Protein AF-0000000076876223 (afdb_homodimer)

Sequence (378 aa):
ANVRDEYGFEMVSEAAPYKQANPFDYGGGHVDPNRAAHPGLVYDMRPSDYVRFLCSMGYNNSAIASMVQQHTPCQHSPKSQLNLNVPSITIPELRGKLSVSRTVTNVGPVTSKYRARVEAPPGVNVTVNPSLLTFNSTVNRLTFKVAFQAKLKVQGRYTFGSLTWEDGTHTVRIPLVVRTMINRFYVNAANVRDEYGFEMVSEAAPYKQANPFDYGGGHVDPNRAAHPGLVYDMRPSDYVRFLCSMGYNNSAIASMVQQHTPCQHSPKSQLNLNVPSITIPELRGKLSVSRTVTNVGPVTSKYRARVEAPPGVNVTVNPSLLTFNSTVNRLTFKVAFQAKLKVQGRYTFGSLTWEDGTHTVRIPLVVRTMINRFYVNA

pLDDT: mean 72.69, std 23.53, range [23.41, 98.75]

Structure (mmCIF, N/CA/C/O backbone):
data_AF-0000000076876223-model_v1
#
loop_
_entity.id
_entity.type
_entity.pdbx_description
1 polymer 'Subtilisin-like protease fibronectin type-III domain-containing protein'
#
loop_
_atom_site.group_PDB
_atom_site.id
_atom_site.type_symbol
_atom_site.label_atom_id
_atom_site.label_alt_id
_atom_site.label_comp_id
_atom_site.label_asym_id
_atom_site.label_entity_id
_atom_site.label_seq_id
_atom_site.pdbx_PDB_ins_code
_atom_site.Cartn_x
_atom_site.Cartn_y
_atom_site.Cartn_z
_atom_site.occupancy
_atom_site.B_iso_or_equiv
_atom_site.auth_seq_id
_atom_site.auth_comp_id
_atom_site.auth_asym_id
_atom_site.auth_atom_id
_atom_site.pdbx_PDB_model_num
ATOM 1 N N . ALA A 1 1 ? 24.219 21.422 37.312 1 25.02 1 ALA A N 1
ATOM 2 C CA . ALA A 1 1 ? 25.203 21.469 36.219 1 25.02 1 ALA A CA 1
ATOM 3 C C . ALA A 1 1 ? 24.656 20.812 34.938 1 25.02 1 ALA A C 1
ATOM 5 O O . ALA A 1 1 ? 24.188 19.672 35 1 25.02 1 ALA A O 1
ATOM 6 N N . ASN A 1 2 ? 24.016 21.547 33.969 1 23.58 2 ASN A N 1
ATOM 7 C CA . ASN A 1 2 ? 23.141 21.281 32.844 1 23.58 2 ASN A CA 1
ATOM 8 C C . ASN A 1 2 ? 23.859 20.484 31.75 1 23.58 2 ASN A C 1
ATOM 10 O O . ASN A 1 2 ? 24.891 20.922 31.219 1 23.58 2 ASN A O 1
ATOM 14 N N . VAL A 1 3 ? 24 19.312 31.922 1 23.83 3 VAL A N 1
ATOM 15 C CA . VAL A 1 3 ? 24.922 18.469 31.172 1 23.83 3 VAL A CA 1
ATOM 16 C C . VAL A 1 3 ? 24.562 18.516 29.688 1 23.83 3 VAL A C 1
ATOM 18 O O . VAL A 1 3 ? 23.391 18.328 29.312 1 23.83 3 VAL A O 1
ATOM 21 N N . ARG A 1 4 ? 25.047 19.391 28.953 1 26.3 4 ARG A N 1
ATOM 22 C CA . ARG A 1 4 ? 25.047 19.688 27.516 1 26.3 4 ARG A CA 1
ATOM 23 C C . ARG A 1 4 ? 25.5 18.469 26.719 1 26.3 4 ARG A C 1
ATOM 25 O O . ARG A 1 4 ? 26.484 17.812 27.062 1 26.3 4 ARG A O 1
ATOM 32 N N . ASP A 1 5 ? 24.672 17.625 26.359 1 29.88 5 ASP A N 1
ATOM 33 C CA . ASP A 1 5 ? 25.328 16.578 25.578 1 29.88 5 ASP A CA 1
ATOM 34 C C . ASP A 1 5 ? 26.078 17.188 24.391 1 29.88 5 ASP A C 1
ATOM 36 O O . ASP A 1 5 ? 25.969 18.391 24.125 1 29.88 5 ASP A O 1
ATOM 40 N N . GLU A 1 6 ? 27.156 16.656 23.875 1 30.22 6 GLU A N 1
ATOM 41 C CA . GLU A 1 6 ? 28.172 17.219 22.984 1 30.22 6 GLU A CA 1
ATOM 42 C C . GLU A 1 6 ? 27.531 18.016 21.859 1 30.22 6 GLU A C 1
ATOM 44 O O . GLU A 1 6 ? 28.078 19.031 21.406 1 30.22 6 GLU A O 1
ATOM 49 N N . TYR A 1 7 ? 26.719 17.422 21.016 1 30.2 7 TYR A N 1
ATOM 50 C CA . TYR A 1 7 ? 26.406 18.141 19.781 1 30.2 7 TYR A CA 1
ATOM 51 C C . TYR A 1 7 ? 25.328 19.203 20.016 1 30.2 7 TYR A C 1
ATOM 53 O O . TYR A 1 7 ? 24.781 19.75 19.062 1 30.2 7 TYR A O 1
ATOM 61 N N . GLY A 1 8 ? 25.156 19.875 21.172 1 27.98 8 GLY A N 1
ATOM 62 C CA . GLY A 1 8 ? 24.422 21.062 21.609 1 27.98 8 GLY A CA 1
ATOM 63 C C . GLY A 1 8 ? 22.922 20.859 21.594 1 27.98 8 GLY A C 1
ATOM 64 O O . GLY A 1 8 ? 22.156 21.828 21.672 1 27.98 8 GLY A O 1
ATOM 65 N N . PHE A 1 9 ? 22.453 19.797 20.969 1 27.34 9 PHE A N 1
ATOM 66 C CA . PHE A 1 9 ? 21 19.75 20.859 1 27.34 9 PHE A CA 1
ATOM 67 C C . PHE A 1 9 ? 20.344 19.609 22.234 1 27.34 9 PHE A C 1
ATOM 69 O O . PHE A 1 9 ? 20.766 18.781 23.031 1 27.34 9 PHE A O 1
ATOM 76 N N . GLU A 1 10 ? 20.016 20.734 22.703 1 28.03 10 GLU A N 1
ATOM 77 C CA . GLU A 1 10 ? 19.234 20.719 23.938 1 28.03 10 GLU A CA 1
ATOM 78 C C . GLU A 1 10 ? 17.891 20.016 23.75 1 28.03 10 GLU A C 1
ATOM 80 O O . GLU A 1 10 ? 17.172 20.297 22.781 1 28.03 10 GLU A O 1
ATOM 85 N N . MET A 1 11 ? 17.75 18.797 24.047 1 27.53 11 MET A N 1
ATOM 86 C CA . MET A 1 11 ? 16.453 18.125 24.141 1 27.53 11 MET A CA 1
ATOM 87 C C . MET A 1 11 ? 15.562 18.812 25.188 1 27.53 11 MET A C 1
ATOM 89 O O . MET A 1 11 ? 15.922 18.875 26.359 1 27.53 11 MET A O 1
ATOM 93 N N . VAL A 1 12 ? 15.086 19.969 24.953 1 28.19 12 VAL A N 1
ATOM 94 C CA . VAL A 1 12 ? 14.156 20.578 25.906 1 28.19 12 VAL A CA 1
ATOM 95 C C . VAL A 1 12 ? 13.086 19.547 26.297 1 28.19 12 VAL A C 1
ATOM 97 O O . VAL A 1 12 ? 12.445 18.953 25.438 1 28.19 12 VAL A O 1
ATOM 100 N N . SER A 1 13 ? 13.203 18.922 27.469 1 26.41 13 SER A N 1
ATOM 101 C CA . SER A 1 13 ? 12.453 17.938 28.234 1 26.41 13 SER A CA 1
ATOM 102 C C . SER A 1 13 ? 11 18.359 28.406 1 26.41 13 SER A C 1
ATOM 104 O O . SER A 1 13 ? 10.086 17.578 28.156 1 26.41 13 SER A O 1
ATOM 106 N N . GLU A 1 14 ? 10.656 19.344 29.375 1 27.25 14 GLU A N 1
ATOM 107 C CA . GLU A 1 14 ? 9.75 19.125 30.5 1 27.25 14 GLU A CA 1
ATOM 108 C C . GLU A 1 14 ? 8.305 19.422 30.109 1 27.25 14 GLU A C 1
ATOM 110 O O . GLU A 1 14 ? 7.441 19.578 30.984 1 27.25 14 GLU A O 1
ATOM 115 N N . ALA A 1 15 ? 7.957 20.047 28.984 1 29.44 15 ALA A N 1
ATOM 116 C CA . ALA A 1 15 ? 6.586 20.531 29.141 1 29.44 15 ALA A CA 1
ATOM 117 C C . ALA A 1 15 ? 5.652 19.391 29.531 1 29.44 15 ALA A C 1
ATOM 119 O O . ALA A 1 15 ? 5.949 18.219 29.281 1 29.44 15 ALA A O 1
ATOM 120 N N . ALA A 1 16 ? 4.43 19.594 30.109 1 30.7 16 ALA A N 1
ATOM 121 C CA . ALA A 1 16 ? 3.371 18.781 30.719 1 30.7 16 ALA A CA 1
ATOM 122 C C . ALA A 1 16 ? 3.008 17.594 29.828 1 30.7 16 ALA A C 1
ATOM 124 O O . ALA A 1 16 ? 3.076 17.688 28.609 1 30.7 16 ALA A O 1
ATOM 125 N N . PRO A 1 17 ? 2.994 16.266 30.406 1 31.41 17 PRO A N 1
ATOM 126 C CA . PRO A 1 17 ? 2.811 14.945 29.781 1 31.41 17 PRO A CA 1
ATOM 127 C C . PRO A 1 17 ? 1.568 14.883 28.906 1 31.41 17 PRO A C 1
ATOM 129 O O . PRO A 1 17 ? 0.465 14.633 29.391 1 31.41 17 PRO A O 1
ATOM 132 N N . TYR A 1 18 ? 1.12 15.945 28.266 1 29.2 18 TYR A N 1
ATOM 133 C CA . TYR A 1 18 ? 0.029 15.523 27.406 1 29.2 18 TYR A CA 1
ATOM 134 C C . TYR A 1 18 ? 0.322 14.164 26.781 1 29.2 18 TYR A C 1
ATOM 136 O O . TYR A 1 18 ? 1.44 13.906 26.328 1 29.2 18 TYR A O 1
ATOM 144 N N . LYS A 1 19 ? -0.179 13.141 27.344 1 32.44 19 LYS A N 1
ATOM 145 C CA . LYS A 1 19 ? -0.104 11.812 26.75 1 32.44 19 LYS A CA 1
ATOM 146 C C . LYS A 1 19 ? 0.008 11.891 25.234 1 32.44 19 LYS A C 1
ATOM 148 O O . LYS A 1 19 ? -0.937 12.305 24.562 1 32.44 19 LYS A O 1
ATOM 153 N N . GLN A 1 20 ? 1.039 12.461 24.781 1 33.81 20 GLN A N 1
ATOM 154 C CA . GLN A 1 20 ? 1.328 12.484 23.344 1 33.81 20 GLN A CA 1
ATOM 155 C C . GLN A 1 20 ? 0.864 11.203 22.672 1 33.81 20 GLN A C 1
ATOM 157 O O . GLN A 1 20 ? 1.37 10.117 22.969 1 33.81 20 GLN A O 1
ATOM 162 N N . ALA A 1 21 ? -0.428 11.188 22.562 1 37.38 21 ALA A N 1
ATOM 163 C CA . ALA A 1 21 ? -0.951 10.055 21.781 1 37.38 21 ALA A CA 1
ATOM 164 C C . ALA A 1 21 ? 0.048 9.609 20.734 1 37.38 21 ALA A C 1
ATOM 166 O O . ALA A 1 21 ? 0.64 10.43 20.031 1 37.38 21 ALA A O 1
ATOM 167 N N . ASN A 1 22 ? 0.744 8.555 21.016 1 42.34 22 ASN A N 1
ATOM 168 C CA . ASN A 1 22 ? 1.625 7.91 20.047 1 42.34 22 ASN A CA 1
ATOM 169 C C . ASN A 1 22 ? 1.062 7.996 18.625 1 42.34 22 ASN A C 1
ATOM 171 O O . ASN A 1 22 ? -0.1 7.656 18.406 1 42.34 22 ASN A O 1
ATOM 175 N N . PRO A 1 23 ? 1.513 9.094 18.031 1 42.38 23 PRO A N 1
ATOM 176 C CA . PRO A 1 23 ? 1.011 9.234 16.656 1 42.38 23 PRO A CA 1
ATOM 177 C C . PRO A 1 23 ? 0.667 7.887 16.016 1 42.38 23 PRO A C 1
ATOM 179 O O . PRO A 1 23 ? -0.072 7.836 15.031 1 42.38 23 PRO A O 1
ATOM 182 N N . PHE A 1 24 ? 1.489 7.008 16.547 1 44.31 24 PHE A N 1
ATOM 183 C CA . PHE A 1 24 ? 1.249 5.699 15.945 1 44.31 24 PHE A CA 1
ATOM 184 C C . PHE A 1 24 ? 0.192 4.934 16.734 1 44.31 24 PHE A C 1
ATOM 186 O O . PHE A 1 24 ? 0.014 3.73 16.547 1 44.31 24 PHE A O 1
ATOM 193 N N . ASP A 1 25 ? -0.133 5.602 17.938 1 41.03 25 ASP A N 1
ATOM 194 C CA . ASP A 1 25 ? -1.34 4.965 18.469 1 41.03 25 ASP A CA 1
ATOM 195 C C . ASP A 1 25 ? -2.408 4.844 17.375 1 41.03 25 ASP A C 1
ATOM 197 O O . ASP A 1 25 ? -3.176 5.785 17.156 1 41.03 25 ASP A O 1
ATOM 201 N N . TYR A 1 26 ? -1.959 4.406 16.328 1 38.16 26 TYR A N 1
ATOM 202 C CA . TYR A 1 26 ? -2.965 4.148 15.312 1 38.16 26 TYR A CA 1
ATOM 203 C C . TYR A 1 26 ? -4.281 3.701 15.938 1 38.16 26 TYR A C 1
ATOM 205 O O . TYR A 1 26 ? -4.297 2.807 16.781 1 38.16 26 TYR A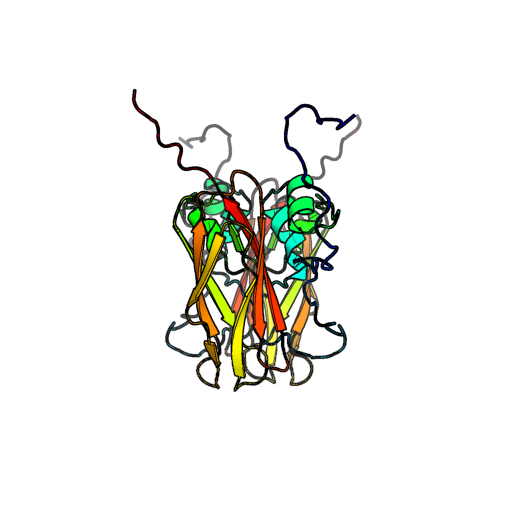 O 1
ATOM 213 N N . GLY A 1 27 ? -4.992 4.629 16.484 1 32.62 27 GLY A N 1
ATOM 214 C CA . GLY A 1 27 ? -6.309 4.098 16.781 1 32.62 27 GLY A CA 1
ATOM 215 C C . GLY A 1 27 ? -6.641 2.838 16 1 32.62 27 GLY A C 1
ATOM 216 O O . GLY A 1 27 ? -7.141 2.91 14.883 1 32.62 27 GLY A O 1
ATOM 217 N N . GLY A 1 28 ? -5.727 1.919 16.047 1 32.72 28 GLY A N 1
ATOM 218 C CA . GLY A 1 28 ? -6.324 0.639 15.711 1 32.72 28 GLY A CA 1
ATOM 219 C C . GLY A 1 28 ? -7.766 0.514 16.172 1 32.72 28 GLY A C 1
ATOM 220 O O . GLY A 1 28 ? -8.023 0.34 17.359 1 32.72 28 GLY A O 1
ATOM 221 N N . GLY A 1 29 ? -8.594 1.359 15.953 1 31.91 29 GLY A N 1
ATOM 222 C CA . GLY A 1 29 ? -9.836 0.7 16.328 1 31.91 29 GLY A CA 1
ATOM 223 C C . GLY A 1 29 ? -9.695 -0.804 16.469 1 31.91 29 GLY A C 1
ATOM 224 O O . GLY A 1 29 ? -9 -1.442 15.672 1 31.91 29 GLY A O 1
ATOM 225 N N . HIS A 1 30 ? -9.484 -1.243 17.641 1 32.25 30 HIS A N 1
ATOM 226 C CA . HIS A 1 30 ? -9.641 -2.67 17.891 1 32.25 30 HIS A CA 1
ATOM 227 C C . HIS A 1 30 ? -10.328 -3.373 16.734 1 32.25 30 HIS A C 1
ATOM 229 O O . HIS A 1 30 ? -11.539 -3.248 16.547 1 32.25 30 HIS A O 1
ATOM 235 N N . VAL A 1 31 ? -9.664 -3.318 15.672 1 33.97 31 VAL A N 1
ATOM 236 C CA . VAL A 1 31 ? -10.234 -4.309 14.758 1 33.97 31 VAL A CA 1
ATOM 237 C C . VAL A 1 31 ? -10.414 -5.637 15.492 1 33.97 31 VAL A C 1
ATOM 239 O O . VAL A 1 31 ? -9.461 -6.188 16.031 1 33.97 31 VAL A O 1
ATOM 242 N N . ASP A 1 32 ? -11.297 -5.832 16.188 1 33.41 32 ASP A N 1
ATOM 243 C CA . ASP A 1 32 ? -11.633 -7.215 16.516 1 33.41 32 ASP A CA 1
ATOM 244 C C . ASP A 1 32 ? -11.391 -8.141 15.336 1 33.41 32 ASP A C 1
ATOM 246 O O . ASP A 1 32 ? -12.07 -8.047 14.312 1 33.41 32 ASP A O 1
ATOM 250 N N . PRO A 1 33 ? -10.172 -8.688 15.266 1 37.5 33 PRO A N 1
ATOM 251 C CA . PRO A 1 33 ? -9.906 -9.578 14.141 1 37.5 33 PRO A CA 1
ATOM 252 C C . PRO A 1 33 ? -11.156 -10.32 13.664 1 37.5 33 PRO A C 1
ATOM 254 O O . PRO A 1 33 ? -11.266 -10.648 12.484 1 37.5 33 PRO A O 1
ATOM 257 N N . ASN A 1 34 ? -11.789 -10.875 14.594 1 36.03 34 ASN A N 1
ATOM 258 C CA . ASN A 1 34 ? -12.961 -11.695 14.305 1 36.03 34 ASN A CA 1
ATOM 259 C C . ASN A 1 34 ? -14.141 -10.836 13.844 1 36.03 34 ASN A C 1
ATOM 261 O O . ASN A 1 34 ? -15.172 -11.367 13.438 1 36.03 34 ASN A O 1
ATOM 265 N N . ARG A 1 35 ? -14.156 -9.578 14.328 1 39.53 35 ARG A N 1
ATOM 266 C CA . ARG A 1 35 ? -15.367 -8.883 13.93 1 39.53 35 ARG A CA 1
ATOM 267 C C . ARG A 1 35 ? -15.211 -8.242 12.555 1 39.53 35 ARG A C 1
ATOM 269 O O . ARG A 1 35 ? -14.156 -7.676 12.25 1 39.53 35 ARG A O 1
ATOM 276 N N . ALA A 1 36 ? -15.914 -8.555 11.438 1 47.53 36 ALA A N 1
ATOM 277 C CA . ALA A 1 36 ? -16.328 -8.023 10.141 1 47.53 36 ALA A CA 1
ATOM 278 C C . ALA A 1 36 ? -16.25 -6.504 10.125 1 47.53 36 ALA A C 1
ATOM 280 O O . ALA A 1 36 ? -16.781 -5.859 9.211 1 47.53 36 ALA A O 1
ATOM 281 N N . ALA A 1 37 ? -15.828 -5.863 11.195 1 56.28 37 ALA A N 1
ATOM 282 C CA . ALA A 1 37 ? -16.031 -4.418 11.203 1 56.28 37 ALA A CA 1
ATOM 283 C C . ALA A 1 37 ? -15.07 -3.725 10.242 1 56.28 37 ALA A C 1
ATOM 285 O O . ALA A 1 37 ? -13.859 -3.963 10.281 1 56.28 37 ALA A O 1
ATOM 286 N N . HIS A 1 38 ? -15.656 -3.271 9.125 1 71.56 38 HIS A N 1
ATOM 287 C CA . HIS A 1 38 ? -14.891 -2.561 8.109 1 71.56 38 HIS A CA 1
ATOM 288 C C . HIS A 1 38 ? -14.164 -1.357 8.703 1 71.56 38 HIS A C 1
ATOM 290 O O . HIS A 1 38 ? -14.672 -0.726 9.641 1 71.56 38 HIS A O 1
ATOM 296 N N . PRO A 1 39 ? -13 -1.12 8.289 1 78.38 39 PRO A N 1
ATOM 297 C CA . PRO A 1 39 ? -12.234 0.043 8.742 1 78.38 39 PRO A CA 1
ATOM 298 C C . PRO A 1 39 ? -12.844 1.366 8.281 1 78.38 39 PRO A C 1
ATOM 300 O O . PRO A 1 39 ? -12.43 2.434 8.742 1 78.38 39 PRO A O 1
ATOM 303 N N . GLY A 1 40 ? -13.906 1.337 7.496 1 88.62 40 GLY A N 1
ATOM 304 C CA . GLY A 1 40 ? -14.492 2.543 6.93 1 88.62 40 GLY A CA 1
ATOM 305 C C . GLY A 1 40 ? -13.844 2.959 5.621 1 88.62 40 GLY A C 1
ATOM 306 O O . GLY A 1 40 ? -14.445 2.816 4.555 1 88.62 40 GLY A O 1
ATOM 307 N N . LEU A 1 41 ? -12.547 3.344 5.758 1 91.62 41 LEU A N 1
ATOM 308 C CA . LEU A 1 41 ? -11.773 3.721 4.578 1 91.62 41 LEU A CA 1
ATOM 309 C C . LEU A 1 41 ? -10.492 2.895 4.477 1 91.62 41 LEU A C 1
ATOM 311 O O . LEU A 1 41 ? -9.859 2.592 5.492 1 91.62 41 LEU A O 1
ATOM 315 N N . VAL A 1 42 ? -10.141 2.623 3.24 1 90.25 42 VAL A N 1
ATOM 316 C CA . VAL A 1 42 ? -8.867 1.942 3.016 1 90.25 42 VAL A CA 1
ATOM 317 C C . VAL A 1 42 ? -8.07 2.684 1.949 1 90.25 42 VAL A C 1
ATOM 319 O O . VAL A 1 42 ? -8.641 3.248 1.014 1 90.25 42 VAL A O 1
ATOM 322 N N . TYR A 1 43 ? -6.746 2.744 2.229 1 90.25 43 TYR A N 1
ATOM 323 C CA . TYR A 1 43 ? -5.801 3.189 1.209 1 90.25 43 TYR A CA 1
ATOM 324 C C . TYR A 1 43 ? -5.348 2.021 0.339 1 90.25 43 TYR A C 1
ATOM 326 O O . TYR A 1 43 ? -4.684 1.102 0.821 1 90.25 43 TYR A O 1
ATOM 334 N N . ASP A 1 44 ? -5.734 2.041 -0.891 1 85.44 44 ASP A N 1
ATOM 335 C CA . ASP A 1 44 ? -5.426 0.874 -1.711 1 85.44 44 ASP A CA 1
ATOM 336 C C . ASP A 1 44 ? -4.422 1.222 -2.809 1 85.44 44 ASP A C 1
ATOM 338 O O . ASP A 1 44 ? -4.465 2.318 -3.369 1 85.44 44 ASP A O 1
ATOM 342 N N . MET A 1 45 ? -3.531 0.374 -2.877 1 82.56 45 MET A N 1
ATOM 343 C CA . MET A 1 45 ? -2.607 0.461 -4.004 1 82.56 45 MET A CA 1
ATOM 344 C C . MET A 1 45 ? -3.127 -0.334 -5.195 1 82.56 45 MET A C 1
ATOM 346 O O . MET A 1 45 ? -3.727 -1.396 -5.027 1 82.56 45 MET A O 1
ATOM 350 N N . ARG A 1 46 ? -2.904 0.208 -6.344 1 75.69 46 ARG A N 1
ATOM 351 C CA . ARG A 1 46 ? -3.289 -0.49 -7.57 1 75.69 46 ARG A CA 1
ATOM 352 C C . ARG A 1 46 ? -2.076 -1.136 -8.234 1 75.69 46 ARG A C 1
ATOM 354 O O . ARG A 1 46 ? -0.939 -0.724 -7.996 1 75.69 46 ARG A O 1
ATOM 361 N N . PRO A 1 47 ? -2.398 -2.154 -8.961 1 70.75 47 PRO A N 1
ATOM 362 C CA . PRO A 1 47 ? -1.283 -2.773 -9.68 1 70.75 47 PRO A CA 1
ATOM 363 C C . PRO A 1 47 ? -0.505 -1.775 -10.531 1 70.75 47 PRO A C 1
ATOM 365 O O . PRO A 1 47 ? 0.697 -1.947 -10.75 1 70.75 47 PRO A O 1
ATOM 368 N N . SER A 1 48 ? -1.2 -0.686 -10.906 1 71.5 48 SER A N 1
ATOM 369 C CA . SER A 1 48 ? -0.548 0.339 -11.711 1 71.5 48 SER A CA 1
ATOM 370 C C . SER A 1 48 ? 0.526 1.071 -10.914 1 71.5 48 SER A C 1
ATOM 372 O O . SER A 1 48 ? 1.396 1.729 -11.492 1 71.5 48 SER A O 1
ATOM 374 N N . ASP A 1 49 ? 0.46 0.891 -9.625 1 75.31 49 ASP A N 1
ATOM 375 C CA . ASP A 1 49 ? 1.426 1.568 -8.766 1 75.31 49 ASP A CA 1
ATOM 376 C C . ASP A 1 49 ? 2.674 0.712 -8.555 1 75.31 49 ASP A C 1
ATOM 378 O O . ASP A 1 49 ? 3.617 1.132 -7.883 1 75.31 49 ASP A O 1
ATOM 382 N N . TYR A 1 50 ? 2.697 -0.317 -9.289 1 75.75 50 TYR A N 1
ATOM 383 C CA . TYR A 1 50 ? 3.725 -1.312 -9.008 1 75.75 50 TYR A CA 1
ATOM 384 C C . TYR A 1 50 ? 5.117 -0.749 -9.266 1 75.75 50 TYR A C 1
ATOM 386 O O . TYR A 1 50 ? 6.016 -0.891 -8.43 1 75.75 50 TYR A O 1
ATOM 394 N N . VAL A 1 51 ? 5.215 -0.123 -10.359 1 76.06 51 VAL A N 1
ATOM 395 C CA . VAL A 1 51 ? 6.531 0.395 -10.719 1 76.06 51 VAL A CA 1
ATOM 396 C C . VAL A 1 51 ? 6.992 1.405 -9.672 1 76.06 51 VAL A C 1
ATOM 398 O O . VAL A 1 51 ? 8.141 1.365 -9.227 1 76.06 51 VAL A O 1
ATOM 401 N N . ARG A 1 52 ? 6.074 2.227 -9.266 1 76.81 52 ARG A N 1
ATOM 402 C CA . ARG A 1 52 ? 6.41 3.217 -8.25 1 76.81 52 ARG A CA 1
ATOM 403 C C . ARG A 1 52 ? 6.762 2.545 -6.926 1 76.81 52 ARG A C 1
ATOM 405 O O . ARG A 1 52 ? 7.648 3.008 -6.203 1 76.81 52 ARG A O 1
ATOM 412 N N . PHE A 1 53 ? 6.152 1.539 -6.742 1 76.12 53 PHE A N 1
ATOM 413 C CA . PHE A 1 53 ? 6.422 0.792 -5.52 1 76.12 53 PHE A CA 1
ATOM 414 C C . PHE A 1 53 ? 7.816 0.174 -5.562 1 76.12 53 PHE A C 1
ATOM 416 O O . PHE A 1 53 ? 8.578 0.295 -4.605 1 76.12 53 PHE A O 1
ATOM 423 N N . LEU A 1 54 ? 8.094 -0.386 -6.699 1 77.44 54 LEU A N 1
ATOM 424 C CA . LEU A 1 54 ? 9.414 -0.983 -6.84 1 77.44 54 LEU A CA 1
ATOM 425 C C . LEU A 1 54 ? 10.508 0.075 -6.711 1 77.44 54 LEU A C 1
ATOM 427 O O . LEU A 1 54 ? 11.539 -0.164 -6.078 1 77.44 54 LEU A O 1
ATOM 431 N N . CYS A 1 55 ? 10.188 1.121 -7.281 1 76.75 55 CYS A N 1
ATOM 432 C CA . CYS A 1 55 ? 11.125 2.234 -7.184 1 76.75 55 CYS A CA 1
ATOM 433 C C . CYS A 1 55 ? 11.336 2.646 -5.73 1 76.75 55 CYS A C 1
ATOM 435 O O . CYS A 1 55 ? 12.461 2.889 -5.305 1 76.75 55 CYS A O 1
ATOM 437 N N . SER A 1 56 ? 10.336 2.695 -5.039 1 73.25 56 SER A N 1
ATOM 438 C CA . SER A 1 56 ? 10.406 3.104 -3.641 1 73.25 56 SER A CA 1
ATOM 439 C C . SER A 1 56 ? 11.188 2.088 -2.809 1 73.25 56 SER A C 1
ATOM 441 O O . SER A 1 56 ? 11.766 2.438 -1.778 1 73.25 56 SER A O 1
ATOM 443 N N . MET A 1 57 ? 11.18 0.841 -3.311 1 70.81 57 MET A N 1
ATOM 444 C CA . MET A 1 57 ? 11.891 -0.219 -2.605 1 70.81 57 MET A CA 1
ATOM 445 C C . MET A 1 57 ? 13.383 -0.182 -2.934 1 70.81 57 MET A C 1
ATOM 447 O O . MET A 1 57 ? 14.172 -0.912 -2.334 1 70.81 57 MET A O 1
ATOM 451 N N . GLY A 1 58 ? 13.695 0.625 -3.959 1 69.19 58 GLY A N 1
ATOM 452 C CA . GLY A 1 58 ? 15.109 0.803 -4.262 1 69.19 58 GLY A CA 1
ATOM 453 C C . GLY A 1 58 ? 15.578 -0.038 -5.43 1 69.19 58 GLY A C 1
ATOM 454 O O . GLY A 1 58 ? 16.781 -0.16 -5.668 1 69.19 58 GLY A O 1
ATOM 455 N N . TYR A 1 59 ? 14.664 -0.599 -6.066 1 70.81 59 TYR A N 1
ATOM 456 C CA . TYR A 1 59 ? 15.078 -1.333 -7.254 1 70.81 59 TYR A CA 1
ATOM 457 C C . TYR A 1 59 ? 15.578 -0.381 -8.336 1 70.81 59 TYR A C 1
ATOM 459 O O . TYR A 1 59 ? 15.023 0.708 -8.516 1 70.81 59 TYR A O 1
ATOM 467 N N . ASN A 1 60 ? 16.562 -0.842 -8.938 1 72.88 60 ASN A N 1
ATOM 468 C CA . ASN A 1 60 ? 17.094 0.025 -9.984 1 72.88 60 ASN A CA 1
ATOM 469 C C . ASN A 1 60 ? 16.297 -0.101 -11.281 1 72.88 60 ASN A C 1
ATOM 471 O O . ASN A 1 60 ? 15.484 -1.014 -11.422 1 72.88 60 ASN A O 1
ATOM 475 N N . ASN A 1 61 ? 16.609 0.826 -12.164 1 74.25 61 ASN A N 1
ATOM 476 C CA . ASN A 1 61 ? 15.852 0.926 -13.406 1 74.25 61 ASN A CA 1
ATOM 477 C C . ASN A 1 61 ? 15.961 -0.353 -14.234 1 74.25 61 ASN A C 1
ATOM 479 O O . ASN A 1 61 ? 14.992 -0.777 -14.859 1 74.25 61 ASN A O 1
ATOM 483 N N . SER A 1 62 ? 17.141 -0.899 -14.164 1 73.69 62 SER A N 1
ATOM 484 C CA . SER A 1 62 ? 17.359 -2.109 -14.953 1 73.69 62 SER A CA 1
ATOM 485 C C . SER A 1 62 ? 16.5 -3.266 -14.43 1 73.69 62 SER A C 1
ATOM 487 O O . SER A 1 62 ? 15.898 -3.998 -15.211 1 73.69 62 SER A O 1
ATOM 489 N N . ALA A 1 63 ? 16.5 -3.4 -13.172 1 70.12 63 ALA A N 1
ATOM 490 C CA . ALA A 1 63 ? 15.688 -4.453 -12.562 1 70.12 63 ALA A CA 1
ATOM 491 C C . ALA A 1 63 ? 14.195 -4.227 -12.82 1 70.12 63 ALA A C 1
ATOM 493 O O . ALA A 1 63 ? 13.477 -5.156 -13.188 1 70.12 63 ALA A O 1
ATOM 494 N N . ILE A 1 64 ? 13.82 -2.98 -12.672 1 73.94 64 ILE A N 1
ATOM 495 C CA . ILE A 1 64 ? 12.414 -2.631 -12.867 1 73.94 64 ILE A CA 1
ATOM 496 C C . ILE A 1 64 ? 12.023 -2.869 -14.32 1 73.94 64 ILE A C 1
ATOM 498 O O . ILE A 1 64 ? 10.969 -3.453 -14.594 1 73.94 64 ILE A O 1
ATOM 502 N N . ALA A 1 65 ? 12.875 -2.439 -15.156 1 71.62 65 ALA A N 1
ATOM 503 C CA .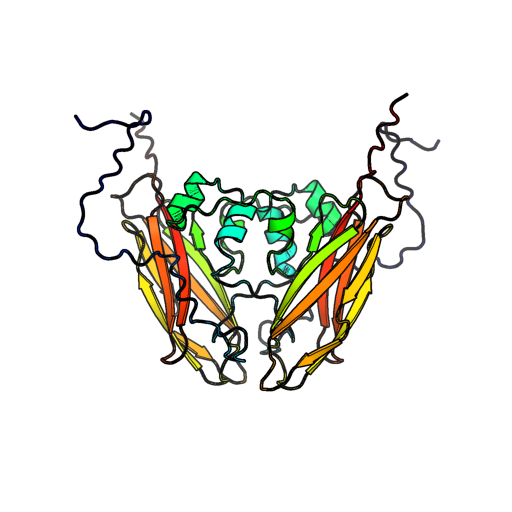 ALA A 1 65 ? 12.617 -2.65 -16.578 1 71.62 65 ALA A CA 1
ATOM 504 C C . ALA A 1 65 ? 12.445 -4.133 -16.891 1 71.62 65 ALA A C 1
ATOM 506 O O . ALA A 1 65 ? 11.586 -4.512 -17.688 1 71.62 65 ALA A O 1
ATOM 507 N N . SER A 1 66 ? 13.297 -4.852 -16.25 1 66.19 66 SER A N 1
ATOM 508 C CA . SER A 1 66 ? 13.227 -6.293 -16.469 1 66.19 66 SER A CA 1
ATOM 509 C C . SER A 1 66 ? 11.922 -6.871 -15.93 1 66.19 66 SER A C 1
ATOM 511 O O . SER A 1 66 ? 11.359 -7.797 -16.516 1 66.19 66 SER A O 1
ATOM 513 N N . MET A 1 67 ? 11.461 -6.266 -14.867 1 66.69 67 MET A N 1
ATOM 514 C CA . MET A 1 67 ? 10.273 -6.777 -14.18 1 66.69 67 MET A CA 1
ATOM 515 C C . MET A 1 67 ? 9 -6.359 -14.906 1 66.69 67 MET A C 1
ATOM 517 O O . MET A 1 67 ? 8.055 -7.141 -15.016 1 66.69 67 MET A O 1
ATOM 521 N N . VAL A 1 68 ? 8.984 -5.168 -15.359 1 66 68 VAL A N 1
ATOM 522 C CA . VAL A 1 68 ? 7.734 -4.648 -15.898 1 66 68 VAL A CA 1
ATOM 523 C C . VAL A 1 68 ? 7.797 -4.637 -17.422 1 66 68 VAL A C 1
ATOM 525 O O . VAL A 1 68 ? 6.805 -4.336 -18.094 1 66 68 VAL A O 1
ATOM 528 N N . GLN A 1 69 ? 8.836 -5.059 -17.938 1 61.25 69 GLN A N 1
ATOM 529 C CA . GLN A 1 69 ? 9.078 -5.168 -19.375 1 61.25 69 GLN A CA 1
ATOM 530 C C . GLN A 1 69 ? 8.812 -3.844 -20.078 1 61.25 69 GLN A C 1
ATOM 532 O O . GLN A 1 69 ? 8.25 -3.822 -21.172 1 61.25 69 GLN A O 1
ATOM 537 N N . GLN A 1 70 ? 8.812 -2.777 -19.406 1 61.06 70 GLN A N 1
ATOM 538 C CA . GLN A 1 70 ? 8.727 -1.431 -19.953 1 61.06 70 GLN A CA 1
ATOM 539 C C . GLN A 1 70 ? 9.789 -0.515 -19.359 1 61.06 70 GLN A C 1
ATOM 541 O O . GLN A 1 70 ? 10.227 -0.726 -18.219 1 61.06 70 GLN A O 1
ATOM 546 N N . HIS A 1 71 ? 10.43 0.199 -20.234 1 59.56 71 HIS A N 1
ATOM 547 C CA . HIS A 1 71 ? 11.359 1.2 -19.719 1 59.56 71 HIS A CA 1
ATOM 548 C C . HIS A 1 71 ? 10.633 2.295 -18.953 1 59.56 71 HIS A C 1
ATOM 550 O O . HIS A 1 71 ? 10.031 3.188 -19.547 1 59.56 71 HIS A O 1
ATOM 556 N N . THR A 1 72 ? 10.25 1.96 -17.797 1 60.53 72 THR A N 1
ATOM 557 C CA . THR A 1 72 ? 9.664 3.01 -16.969 1 60.53 72 THR A CA 1
ATOM 558 C C . THR A 1 72 ? 10.656 3.494 -15.914 1 60.53 72 THR A C 1
ATOM 560 O O . THR A 1 72 ? 10.93 2.787 -14.945 1 60.53 72 THR A O 1
ATOM 563 N N . PRO A 1 73 ? 11.375 4.496 -16.281 1 60.16 73 PRO A N 1
ATOM 564 C CA . PRO A 1 73 ? 12.344 4.988 -15.297 1 60.16 73 PRO A CA 1
ATOM 565 C C . PRO A 1 73 ? 11.695 5.391 -13.977 1 60.16 73 PRO A C 1
ATOM 567 O O . PRO A 1 73 ? 10.586 5.918 -13.969 1 60.16 73 PRO A O 1
ATOM 570 N N . CYS A 1 74 ? 12.234 4.672 -12.922 1 66.62 74 CYS A N 1
ATOM 571 C CA . CYS A 1 74 ? 11.898 5.254 -11.625 1 66.62 74 CYS A CA 1
ATOM 572 C C . CYS A 1 74 ? 12.117 6.762 -11.633 1 66.62 74 CYS A C 1
ATOM 574 O O . CYS A 1 74 ? 13.156 7.246 -12.086 1 66.62 74 CYS A O 1
ATOM 576 N N . GLN A 1 75 ? 11 7.426 -11.891 1 57.88 75 GLN A N 1
ATOM 577 C CA . GLN A 1 75 ? 11.219 8.859 -11.742 1 57.88 75 GLN A CA 1
ATOM 578 C C . GLN A 1 75 ? 11.766 9.195 -10.359 1 57.88 75 GLN A C 1
ATOM 580 O O . GLN A 1 75 ? 11.094 8.984 -9.352 1 57.88 75 GLN A O 1
ATOM 585 N N . HIS A 1 76 ? 13 8.898 -10.141 1 54.28 76 HIS A N 1
ATOM 586 C CA . HIS A 1 76 ? 13.672 9.211 -8.891 1 54.28 76 HIS A CA 1
ATOM 587 C C . HIS A 1 76 ? 13.266 10.594 -8.375 1 54.28 76 HIS A C 1
ATOM 589 O O . HIS A 1 76 ? 14.008 11.227 -7.625 1 54.28 76 HIS A O 1
ATOM 595 N N . SER A 1 77 ? 12.203 11.109 -8.828 1 53.84 77 SER A N 1
ATOM 596 C CA . SER A 1 77 ? 11.945 12.352 -8.117 1 53.84 77 SER A CA 1
ATOM 597 C C . SER A 1 77 ? 11.352 12.094 -6.734 1 53.84 77 SER A C 1
ATOM 599 O O . SER A 1 77 ? 10.516 11.203 -6.574 1 53.84 77 SER A O 1
ATOM 601 N N . PRO A 1 78 ? 12.125 12.523 -5.742 1 54.62 78 PRO A N 1
ATOM 602 C CA . PRO A 1 78 ? 11.594 12.453 -4.379 1 54.62 78 PRO A CA 1
ATOM 603 C C . PRO A 1 78 ? 10.07 12.555 -4.336 1 54.62 78 PRO A C 1
ATOM 605 O O . PRO A 1 78 ? 9.43 11.914 -3.492 1 54.62 78 PRO A O 1
ATOM 608 N N . LYS A 1 79 ? 9.562 13.125 -5.316 1 57.97 79 LYS A N 1
ATOM 609 C CA . LYS A 1 79 ? 8.125 13.375 -5.328 1 57.97 79 LYS A CA 1
ATOM 610 C C . LYS A 1 79 ? 7.348 12.117 -5.703 1 57.97 79 LYS A C 1
ATOM 612 O O . LYS A 1 79 ? 6.234 11.906 -5.219 1 57.97 79 LYS A O 1
ATOM 617 N N . SER A 1 80 ? 7.969 11.359 -6.477 1 59.16 80 SER A N 1
ATOM 618 C CA . SER A 1 80 ? 7.23 10.203 -6.973 1 59.16 80 SER A CA 1
ATOM 619 C C . SER A 1 80 ? 6.922 9.219 -5.852 1 59.16 80 SER A C 1
ATOM 621 O O . SER A 1 80 ? 5.832 8.641 -5.805 1 59.16 80 SER A O 1
ATOM 623 N N . GLN A 1 81 ? 7.766 9.117 -4.91 1 69.75 81 GLN A N 1
ATOM 624 C CA . GLN A 1 81 ? 7.559 8.18 -3.812 1 69.75 81 GLN A CA 1
ATOM 625 C C . GLN A 1 81 ? 6.527 8.711 -2.82 1 69.75 81 GLN A C 1
ATOM 627 O O . GLN A 1 81 ? 5.848 7.934 -2.146 1 69.75 81 GLN A O 1
ATOM 632 N N . LEU A 1 82 ? 6.328 10.016 -2.965 1 77.44 82 LEU A N 1
ATOM 633 C CA . LEU A 1 82 ? 5.426 10.664 -2.025 1 77.44 82 LEU A CA 1
ATOM 634 C C . LEU A 1 82 ? 3.973 10.336 -2.352 1 77.44 82 LEU A C 1
ATOM 636 O O . LEU A 1 82 ? 3.109 10.375 -1.471 1 77.44 82 LEU A O 1
ATOM 640 N N . ASN A 1 83 ? 3.809 9.859 -3.604 1 79.12 83 ASN A N 1
ATOM 641 C CA . ASN A 1 83 ? 2.41 9.727 -3.994 1 79.12 83 ASN A CA 1
ATOM 642 C C . ASN A 1 83 ? 1.987 8.258 -4.059 1 79.12 83 ASN A C 1
ATOM 644 O O . ASN A 1 83 ? 0.946 7.934 -4.629 1 79.12 83 ASN A O 1
ATOM 648 N N . LEU A 1 84 ? 2.855 7.395 -3.516 1 82.44 84 LEU A N 1
ATOM 649 C CA . LEU A 1 84 ? 2.338 6.043 -3.311 1 82.44 84 LEU A CA 1
ATOM 650 C C . LEU A 1 84 ? 1.11 6.062 -2.406 1 82.44 84 LEU A C 1
ATOM 652 O O . LEU A 1 84 ? 1.098 6.754 -1.385 1 82.44 84 LEU A O 1
ATOM 656 N N . ASN A 1 85 ? 0.083 5.289 -2.811 1 87.25 85 ASN A N 1
ATOM 657 C CA . ASN A 1 85 ? -1.168 5.359 -2.062 1 87.25 85 ASN A CA 1
ATOM 658 C C . ASN A 1 85 ? -1.146 4.438 -0.847 1 87.25 85 ASN A C 1
ATOM 660 O O . ASN A 1 85 ? -1.793 3.391 -0.846 1 87.25 85 ASN A O 1
ATOM 664 N N . VAL A 1 86 ? -0.482 4.832 0.145 1 87.38 86 VAL A N 1
ATOM 665 C CA . VAL A 1 86 ? -0.35 4.102 1.403 1 87.38 86 VAL A CA 1
ATOM 666 C C . VAL A 1 86 ? -0.948 4.926 2.541 1 87.38 86 VAL A C 1
ATOM 668 O O . VAL A 1 86 ? -1.135 6.137 2.408 1 87.38 86 VAL A O 1
ATOM 671 N N . PRO A 1 87 ? -1.217 4.223 3.602 1 88.44 87 PRO A N 1
ATOM 672 C CA . PRO A 1 87 ? -1.822 4.93 4.734 1 88.44 87 PRO A CA 1
ATOM 673 C C . PRO A 1 87 ? -0.796 5.676 5.582 1 88.44 87 PRO A C 1
ATOM 675 O O . PRO A 1 87 ? -0.673 5.418 6.781 1 88.44 87 PRO A O 1
ATOM 678 N N . SER A 1 88 ? -0.118 6.539 4.965 1 87.12 88 SER A N 1
ATOM 679 C CA . SER A 1 88 ? 0.868 7.395 5.617 1 87.12 88 SER A CA 1
ATOM 680 C C . SER A 1 88 ? 1.398 8.453 4.656 1 87.12 88 SER A C 1
ATOM 682 O O . SER A 1 88 ? 1.273 8.312 3.438 1 87.12 88 SER A O 1
ATOM 684 N N . ILE A 1 89 ? 1.873 9.445 5.203 1 89.25 89 ILE A N 1
ATOM 685 C CA . ILE A 1 89 ? 2.607 10.453 4.441 1 89.25 89 ILE A CA 1
ATOM 686 C C . ILE A 1 89 ? 3.932 10.758 5.137 1 89.25 89 ILE A C 1
ATOM 688 O O . ILE A 1 89 ? 3.945 11.188 6.293 1 89.25 89 ILE A O 1
ATOM 692 N N . THR A 1 90 ? 4.969 10.438 4.477 1 85.31 90 THR A N 1
ATOM 693 C CA . THR A 1 90 ? 6.305 10.727 4.98 1 85.31 90 THR A CA 1
ATOM 694 C C . THR A 1 90 ? 7.055 11.648 4.023 1 85.31 90 THR A C 1
ATOM 696 O O . THR A 1 90 ? 7.254 11.312 2.854 1 85.31 90 THR A O 1
ATOM 699 N N . ILE A 1 91 ? 7.434 12.75 4.5 1 87.94 91 ILE A N 1
ATOM 700 C CA . ILE A 1 91 ? 8.18 13.742 3.725 1 87.94 91 ILE A CA 1
ATOM 701 C C . ILE A 1 91 ? 9.57 13.93 4.324 1 87.94 91 ILE A C 1
ATOM 703 O O . ILE A 1 91 ? 9.734 14.648 5.312 1 87.94 91 ILE A O 1
ATOM 707 N N . PRO A 1 92 ? 10.531 13.352 3.695 1 82.75 92 PRO A N 1
ATOM 708 C CA . PRO A 1 92 ? 11.875 13.398 4.289 1 82.75 92 PRO A CA 1
ATOM 709 C C . PRO A 1 92 ? 12.516 14.781 4.191 1 82.75 92 PRO A C 1
ATOM 711 O O . PRO A 1 92 ? 13.422 15.102 4.965 1 82.75 92 PRO A O 1
ATOM 714 N N . GLU A 1 93 ? 12.086 15.562 3.143 1 85.31 93 GLU A N 1
ATOM 715 C CA . GLU A 1 93 ? 12.602 16.906 2.975 1 85.31 93 GLU A CA 1
ATOM 716 C C . GLU A 1 93 ? 11.5 17.875 2.541 1 85.31 93 GLU A C 1
ATOM 718 O O . GLU A 1 93 ? 11.109 17.891 1.374 1 85.31 93 GLU A O 1
ATOM 723 N N . LEU A 1 94 ? 11.117 18.719 3.4 1 89.31 94 LEU A N 1
ATOM 724 C CA . LEU A 1 94 ? 10.141 19.75 3.092 1 89.31 94 LEU A CA 1
ATOM 725 C C . LEU A 1 94 ? 10.797 21.125 3.059 1 89.31 94 LEU A C 1
ATOM 727 O O . LEU A 1 94 ? 11.273 21.625 4.086 1 89.31 94 LEU A O 1
ATOM 731 N N . ARG A 1 95 ? 10.82 21.562 1.806 1 86.31 95 ARG A N 1
ATOM 732 C CA . ARG A 1 95 ? 11.266 22.938 1.582 1 86.31 95 ARG A CA 1
ATOM 733 C C . ARG A 1 95 ? 10.109 23.812 1.087 1 86.31 95 ARG A C 1
ATOM 735 O O . ARG A 1 95 ? 9.594 23.594 -0.009 1 86.31 95 ARG A O 1
ATOM 742 N N . GLY A 1 96 ? 9.641 24.641 1.831 1 89.19 96 GLY A N 1
ATOM 743 C CA . GLY A 1 96 ? 8.508 25.469 1.412 1 89.19 96 GLY A CA 1
ATOM 744 C C . GLY A 1 96 ? 7.188 24.719 1.445 1 89.19 96 GLY A C 1
ATOM 745 O O . GLY A 1 96 ? 6.777 24.219 2.494 1 89.19 96 GLY A O 1
ATOM 746 N N . LYS A 1 97 ? 6.621 24.656 0.185 1 92.69 97 LYS A N 1
ATOM 747 C CA . LYS A 1 97 ? 5.301 24.031 0.093 1 92.69 97 LYS A CA 1
ATOM 748 C C . LYS A 1 97 ? 5.363 22.734 -0.705 1 92.69 97 LYS A C 1
ATOM 750 O O . LYS A 1 97 ? 6.141 22.625 -1.655 1 92.69 97 LYS A O 1
ATOM 755 N N . LEU A 1 98 ? 4.559 21.766 -0.293 1 93.5 98 LEU A N 1
ATOM 756 C CA . LEU A 1 98 ? 4.453 20.469 -0.98 1 93.5 98 LEU A CA 1
ATOM 757 C C . LEU A 1 98 ? 3.07 19.859 -0.784 1 93.5 98 LEU A C 1
ATOM 759 O O . LEU A 1 98 ? 2.52 19.906 0.318 1 93.5 98 LEU A O 1
ATOM 763 N N . SER A 1 99 ? 2.537 19.438 -1.863 1 95.31 99 SER A N 1
ATOM 764 C CA . SER A 1 99 ? 1.254 18.75 -1.765 1 95.31 99 SER A CA 1
ATOM 765 C C . SER A 1 99 ? 1.39 17.266 -2.121 1 95.31 99 SER A C 1
ATOM 767 O O . SER A 1 99 ? 2.109 16.922 -3.057 1 95.31 99 SER A O 1
ATOM 769 N N . VAL A 1 100 ? 0.724 16.438 -1.378 1 94.38 100 VAL A N 1
ATOM 770 C CA . VAL A 1 100 ? 0.707 15 -1.586 1 94.38 100 VAL A CA 1
ATOM 771 C C . VAL A 1 100 ? -0.732 14.516 -1.756 1 94.38 100 VAL A C 1
ATOM 773 O O . VAL A 1 100 ? -1.631 14.961 -1.037 1 94.38 100 VAL A O 1
ATOM 776 N N . SER A 1 101 ? -0.958 13.602 -2.674 1 93.56 101 SER A N 1
ATOM 777 C CA . SER A 1 101 ? -2.297 13.078 -2.902 1 93.56 101 SER A CA 1
ATOM 778 C C . SER A 1 101 ? -2.443 11.672 -2.322 1 93.56 101 SER A C 1
ATOM 780 O O . SER A 1 101 ? -1.491 10.891 -2.33 1 93.56 101 SER A O 1
ATOM 782 N N . ARG A 1 102 ? -3.58 11.398 -1.816 1 93 102 ARG A N 1
ATOM 783 C CA . ARG A 1 102 ? -3.986 10.055 -1.404 1 93 102 ARG A CA 1
ATOM 784 C C . ARG A 1 102 ? -5.406 9.742 -1.87 1 93 102 ARG A C 1
ATOM 786 O O . ARG A 1 102 ? -6.207 10.656 -2.082 1 93 102 ARG A O 1
ATOM 793 N N . THR A 1 103 ? -5.645 8.531 -2.109 1 92.75 103 THR A N 1
ATOM 794 C CA . THR A 1 103 ? -6.965 8.039 -2.494 1 92.75 103 THR A CA 1
ATOM 795 C C . THR A 1 103 ? -7.477 7.023 -1.479 1 92.75 103 THR A C 1
ATOM 797 O O . THR A 1 103 ? -6.723 6.164 -1.02 1 92.75 103 THR A O 1
ATOM 800 N N . VAL A 1 104 ? -8.773 7.168 -1.131 1 92.94 104 VAL A N 1
ATOM 801 C CA . VAL A 1 104 ? -9.367 6.215 -0.199 1 92.94 104 VAL A CA 1
ATOM 802 C C . VAL A 1 104 ? -10.609 5.586 -0.825 1 92.94 104 VAL A C 1
ATOM 804 O O . VAL A 1 104 ? -11.312 6.23 -1.607 1 92.94 104 VAL A O 1
ATOM 807 N N . THR A 1 105 ? -10.812 4.402 -0.513 1 90.44 105 THR A N 1
ATOM 808 C CA . THR A 1 105 ? -12.008 3.66 -0.888 1 90.44 105 THR A CA 1
ATOM 809 C C . THR A 1 105 ? -12.875 3.385 0.336 1 90.44 105 THR A C 1
ATOM 811 O O . THR A 1 105 ? -12.375 2.945 1.373 1 90.44 105 THR A O 1
ATOM 814 N N . ASN A 1 106 ? -14.117 3.648 0.229 1 90.94 106 ASN A N 1
ATOM 815 C CA . ASN A 1 106 ? -15.086 3.35 1.284 1 90.94 106 ASN A CA 1
ATOM 816 C C . ASN A 1 106 ? -15.484 1.877 1.276 1 90.94 106 ASN A C 1
ATOM 818 O O . ASN A 1 106 ? -15.984 1.371 0.271 1 90.94 106 ASN A O 1
ATOM 822 N N . VAL A 1 107 ? -15.258 1.26 2.395 1 85.94 107 VAL A N 1
ATOM 823 C CA . VAL A 1 107 ? -15.609 -0.154 2.49 1 85.94 107 VAL A CA 1
ATOM 824 C C . VAL A 1 107 ? -16.656 -0.352 3.576 1 85.94 107 VAL A C 1
ATOM 826 O O . VAL A 1 107 ? -16.969 -1.486 3.955 1 85.94 107 VAL A O 1
ATOM 829 N N . GLY A 1 108 ? -17.031 0.729 4.07 1 84.75 108 GLY A N 1
ATOM 830 C CA . GLY A 1 108 ? -18.125 0.724 5.039 1 84.75 108 GLY A CA 1
ATOM 831 C C . GLY A 1 108 ? -19.484 0.944 4.414 1 84.75 108 GLY A C 1
ATOM 832 O O . GLY A 1 108 ? -19.734 0.504 3.291 1 84.75 108 GLY A O 1
ATOM 833 N N . PRO A 1 109 ? -20.359 1.542 5.188 1 87 109 PRO A N 1
ATOM 834 C CA . PRO A 1 109 ? -21.672 1.826 4.621 1 87 109 PRO A CA 1
ATOM 835 C C . PRO A 1 109 ? -21.609 2.652 3.34 1 87 109 PRO A C 1
ATOM 837 O O . PRO A 1 109 ? -20.781 3.559 3.23 1 87 109 PRO A O 1
ATOM 840 N N . VAL A 1 110 ? -22.484 2.352 2.391 1 86.56 110 VAL A N 1
ATOM 841 C CA . VAL A 1 110 ? -22.484 2.93 1.052 1 86.56 110 VAL A CA 1
ATOM 842 C C . VAL A 1 110 ? -22.531 4.453 1.146 1 86.56 110 VAL A C 1
ATOM 844 O O . VAL A 1 110 ? -21.812 5.152 0.433 1 86.56 110 VAL A O 1
ATOM 847 N N . THR A 1 111 ? -23.469 4.855 1.995 1 92.5 111 THR A N 1
ATOM 848 C CA . THR A 1 111 ? -23.562 6.293 2.232 1 92.5 111 THR A CA 1
ATOM 849 C C . THR A 1 111 ? -22.781 6.68 3.484 1 92.5 111 THR A C 1
ATOM 851 O O . THR A 1 111 ? -23.141 6.297 4.598 1 92.5 111 THR A O 1
ATOM 854 N N . SER A 1 112 ? -21.672 7.328 3.258 1 94.62 112 SER A N 1
ATOM 855 C CA . SER A 1 112 ? -20.812 7.738 4.363 1 94.62 112 SER A CA 1
ATOM 856 C C . SER A 1 112 ? -20.219 9.125 4.121 1 94.62 112 SER A C 1
ATOM 858 O O . SER A 1 112 ? -20 9.516 2.975 1 94.62 112 SER A O 1
ATOM 860 N N . LYS A 1 113 ? -20.047 9.797 5.199 1 98 113 LYS A N 1
ATOM 861 C CA . LYS A 1 113 ? -19.406 11.109 5.18 1 98 113 LYS A CA 1
ATOM 862 C C . LYS A 1 113 ? -18.266 11.18 6.199 1 98 113 LYS A C 1
ATOM 864 O O . LYS A 1 113 ? -18.484 10.914 7.387 1 98 113 LYS A O 1
ATOM 869 N N . TYR A 1 114 ? -17.156 11.508 5.707 1 97.75 114 TYR A N 1
ATOM 870 C CA . TYR A 1 114 ? -15.992 11.602 6.582 1 97.75 114 TYR A CA 1
ATOM 871 C C . TYR A 1 114 ? -15.469 13.039 6.648 1 97.75 114 TYR A C 1
ATOM 873 O O . TYR A 1 114 ? -15.336 13.703 5.617 1 97.75 114 TYR A O 1
ATOM 881 N N . ARG A 1 115 ? -15.078 13.438 7.824 1 98.69 115 ARG A N 1
ATOM 882 C CA . ARG A 1 115 ? -14.445 14.742 8.047 1 98.69 115 ARG A CA 1
ATOM 883 C C . ARG A 1 115 ? -12.984 14.578 8.43 1 98.69 115 ARG A C 1
ATOM 885 O O . ARG A 1 115 ? -12.641 13.703 9.227 1 98.69 115 ARG A O 1
ATOM 892 N N . ALA A 1 116 ? -12.234 15.477 7.883 1 98.5 116 ALA A N 1
ATOM 893 C CA . ALA A 1 116 ? -10.805 15.438 8.18 1 98.5 116 ALA A CA 1
ATOM 894 C C . ALA A 1 116 ? -10.492 16.203 9.469 1 98.5 116 ALA A C 1
ATOM 896 O O . ALA A 1 116 ? -11.031 17.281 9.695 1 98.5 116 ALA A O 1
ATOM 897 N N . ARG A 1 117 ? -9.695 15.609 10.266 1 97.88 117 ARG A N 1
ATOM 898 C CA . ARG A 1 117 ? -9.07 16.25 11.414 1 97.88 117 ARG A CA 1
ATOM 899 C C . ARG A 1 117 ? -7.555 16.125 11.367 1 97.88 117 ARG A C 1
ATOM 901 O O . ARG A 1 117 ? -7.031 15.016 11.195 1 97.88 117 ARG A O 1
ATOM 908 N N . VAL A 1 118 ? -6.902 17.281 11.562 1 97.44 118 VAL A N 1
ATOM 909 C CA . VAL A 1 118 ? -5.453 17.266 11.414 1 97.44 118 VAL A CA 1
ATOM 910 C C . VAL A 1 118 ? -4.793 17.656 12.734 1 97.44 118 VAL A C 1
ATOM 912 O O . VAL A 1 118 ? -5.199 18.625 13.383 1 97.44 118 VAL A O 1
ATOM 915 N N . GLU A 1 119 ? -3.906 16.875 13.148 1 93.5 119 GLU A N 1
ATOM 916 C CA . GLU A 1 119 ? -2.842 17.266 14.062 1 93.5 119 GLU A CA 1
ATOM 917 C C . GLU A 1 119 ? -1.526 17.484 13.328 1 93.5 119 GLU A C 1
ATOM 919 O O . GLU A 1 119 ? -0.831 16.516 12.984 1 93.5 119 GLU A O 1
ATOM 924 N N . ALA A 1 120 ? -1.224 18.719 13.211 1 94.5 120 ALA A N 1
ATOM 925 C CA . ALA A 1 120 ? -0.083 19.062 12.359 1 94.5 120 ALA A CA 1
ATOM 926 C C . ALA A 1 120 ? 1.234 18.797 13.078 1 94.5 120 ALA A C 1
ATOM 928 O O . ALA A 1 120 ? 1.354 19.031 14.281 1 94.5 120 ALA A O 1
ATOM 929 N N . PRO A 1 121 ? 2.172 18.297 12.289 1 88.94 121 PRO A N 1
ATOM 930 C CA . PRO A 1 121 ? 3.506 18.281 12.898 1 88.94 121 PRO A CA 1
ATOM 931 C C . PRO A 1 121 ? 3.975 19.672 13.32 1 88.94 121 PRO A C 1
ATOM 933 O O . PRO A 1 121 ? 3.717 20.656 12.625 1 88.94 121 PRO A O 1
ATOM 936 N N . PRO A 1 122 ? 4.641 19.703 14.461 1 88.44 122 PRO A N 1
ATOM 937 C CA . PRO A 1 122 ? 5.18 21 14.852 1 88.44 122 PRO A CA 1
ATOM 938 C C . PRO A 1 122 ? 6.004 21.656 13.75 1 88.44 122 PRO A C 1
ATOM 940 O O . PRO A 1 122 ? 6.797 20.984 13.086 1 88.44 122 PRO A O 1
ATOM 943 N N . GLY A 1 123 ? 5.746 22.922 13.508 1 90.62 123 GLY A N 1
ATOM 944 C CA . GLY A 1 123 ? 6.512 23.688 12.539 1 90.62 123 GLY A CA 1
ATOM 945 C C . GLY A 1 123 ? 6 23.531 11.117 1 90.62 123 GLY A C 1
ATOM 946 O O . GLY A 1 123 ? 6.621 24.016 10.172 1 90.62 123 GLY A O 1
ATOM 947 N N . VAL A 1 124 ? 4.906 22.875 10.969 1 93.94 124 VAL A N 1
ATOM 948 C CA . VAL A 1 124 ? 4.355 22.656 9.641 1 93.94 124 VAL A CA 1
ATOM 949 C C . VAL A 1 124 ? 2.871 23.016 9.625 1 93.94 124 VAL A C 1
ATOM 951 O O . VAL A 1 124 ? 2.123 22.625 10.531 1 93.94 124 VAL A O 1
ATOM 954 N N . ASN A 1 125 ? 2.477 23.812 8.68 1 95.94 125 ASN A N 1
ATOM 955 C CA . ASN A 1 125 ? 1.055 23.969 8.391 1 95.94 125 ASN A CA 1
ATOM 956 C C . ASN A 1 125 ? 0.55 22.875 7.461 1 95.94 125 ASN A C 1
ATOM 958 O O . ASN A 1 125 ? 1.202 22.547 6.469 1 95.94 125 ASN A O 1
ATOM 962 N N . VAL A 1 126 ? -0.571 22.281 7.82 1 98 126 VAL A N 1
ATOM 963 C CA . VAL A 1 126 ? -1.137 21.188 7.031 1 98 126 VAL A CA 1
ATOM 964 C C . VAL A 1 126 ? -2.598 21.484 6.707 1 98 126 VAL A C 1
ATOM 966 O O . VAL A 1 126 ? -3.381 21.828 7.598 1 98 126 VAL A O 1
ATOM 969 N N . THR A 1 127 ? -2.947 21.406 5.438 1 98.5 127 THR A N 1
ATOM 970 C CA . THR A 1 127 ? -4.336 21.547 5.012 1 98.5 127 THR A CA 1
ATOM 971 C C . THR A 1 127 ? -4.75 20.359 4.141 1 98.5 127 THR A C 1
ATOM 973 O O . THR A 1 127 ? -3.926 19.797 3.414 1 98.5 127 THR A O 1
ATOM 976 N N . VAL A 1 128 ? -6 20 4.289 1 98.75 128 VAL A N 1
ATOM 977 C CA . VAL A 1 128 ? -6.566 18.891 3.539 1 98.75 128 VAL A CA 1
ATOM 978 C C . VAL A 1 128 ? -7.703 19.391 2.648 1 98.75 128 VAL A C 1
ATOM 980 O O . VAL A 1 128 ? -8.586 20.109 3.109 1 98.75 128 VAL A O 1
ATOM 983 N N . ASN A 1 129 ? -7.617 19.016 1.339 1 98.56 129 ASN A N 1
ATOM 984 C CA . ASN A 1 129 ? -8.641 19.406 0.381 1 98.56 129 ASN A CA 1
ATOM 985 C C . ASN A 1 129 ? -9.055 18.25 -0.514 1 98.56 129 ASN A C 1
ATOM 987 O O . ASN A 1 129 ? -8.227 17.703 -1.253 1 98.56 129 ASN A O 1
ATOM 991 N N . PRO A 1 130 ? -10.328 17.953 -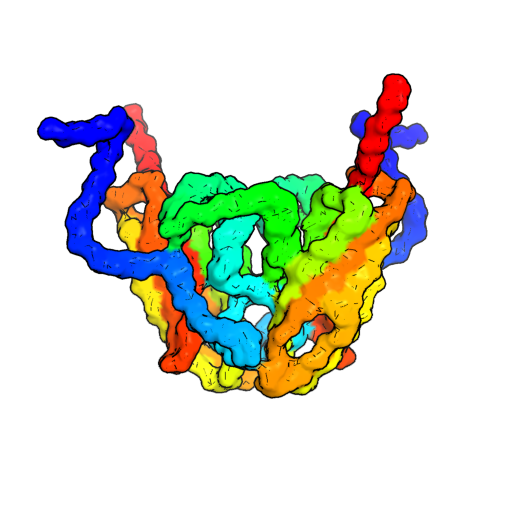0.616 1 98.69 130 PRO A N 1
ATOM 992 C CA . PRO A 1 130 ? -11.391 18.453 0.263 1 98.69 130 PRO A CA 1
ATOM 993 C C . PRO A 1 130 ? -11.258 17.938 1.693 1 98.69 130 PRO A C 1
ATOM 995 O O . PRO A 1 130 ? -10.625 16.906 1.925 1 98.69 130 PRO A O 1
ATOM 998 N N . SER A 1 131 ? -11.859 18.656 2.637 1 98.62 131 SER A N 1
ATOM 999 C CA . SER A 1 131 ? -11.82 18.234 4.031 1 98.62 131 SER A CA 1
ATOM 1000 C C . SER A 1 131 ? -13.023 17.359 4.379 1 98.62 131 SER A C 1
ATOM 1002 O O . SER A 1 131 ? -13.117 16.844 5.492 1 98.62 131 SER A O 1
ATOM 1004 N N . LEU A 1 132 ? -13.945 17.281 3.461 1 98.75 132 LEU A N 1
ATOM 1005 C CA . LEU A 1 132 ? -15.117 16.422 3.582 1 98.75 132 LEU A CA 1
ATOM 1006 C C . LEU A 1 132 ? -15.188 15.438 2.416 1 98.75 132 LEU A C 1
ATOM 1008 O O . LEU A 1 132 ? -15.117 15.844 1.254 1 98.75 132 LEU A O 1
ATOM 1012 N N . LEU A 1 133 ? -15.273 14.195 2.762 1 98.44 133 LEU A N 1
ATOM 1013 C CA . LEU A 1 133 ? -15.453 13.156 1.757 1 98.44 133 LEU A CA 1
ATOM 1014 C C . LEU A 1 133 ? -16.844 12.539 1.86 1 98.44 133 LEU A C 1
ATOM 1016 O O . LEU A 1 133 ? -17.234 12.062 2.928 1 98.44 133 LEU A O 1
ATOM 1020 N N . THR A 1 134 ? -17.562 12.547 0.795 1 98.12 134 THR A N 1
ATOM 1021 C CA . THR A 1 134 ? -18.906 11.984 0.752 1 98.12 134 THR A CA 1
ATOM 1022 C C . THR A 1 134 ? -18.984 10.828 -0.243 1 98.12 134 THR A C 1
ATOM 1024 O O . THR A 1 134 ? -18.625 10.992 -1.414 1 98.12 134 THR A O 1
ATOM 1027 N N . PHE A 1 135 ? -19.422 9.758 0.26 1 94.69 135 PHE A N 1
ATOM 1028 C CA . PHE A 1 135 ? -19.531 8.555 -0.554 1 94.69 135 PHE A CA 1
ATOM 1029 C C . PHE A 1 135 ? -20.984 8.141 -0.734 1 94.69 135 PHE A C 1
ATOM 1031 O O . PHE A 1 135 ? -21.828 8.43 0.119 1 94.69 135 PHE A O 1
ATOM 1038 N N . ASN A 1 136 ? -21.219 7.473 -1.848 1 93.06 136 ASN A N 1
ATOM 1039 C CA . ASN A 1 136 ? -22.5 6.863 -2.146 1 93.06 136 ASN A CA 1
ATOM 1040 C C . ASN A 1 136 ? -22.359 5.676 -3.092 1 93.06 136 ASN A C 1
ATOM 1042 O O . ASN A 1 136 ? -21.266 5.145 -3.264 1 93.06 136 ASN A O 1
ATOM 1046 N N . SER A 1 137 ? -23.422 5.207 -3.629 1 86.06 137 SER A N 1
ATOM 1047 C CA . SER A 1 137 ? -23.422 3.984 -4.426 1 86.06 137 SER A CA 1
ATOM 1048 C C . SER A 1 137 ? -22.625 4.164 -5.711 1 86.06 137 SER A C 1
ATOM 1050 O O . SER A 1 137 ? -22.094 3.195 -6.258 1 86.06 137 SER A O 1
ATOM 1052 N N . THR A 1 138 ? -22.422 5.418 -6.145 1 88 138 THR A N 1
ATOM 1053 C CA . THR A 1 138 ? -21.734 5.656 -7.406 1 88 138 THR A CA 1
ATOM 1054 C C . THR A 1 138 ? -20.328 6.195 -7.16 1 88 138 THR A C 1
ATOM 1056 O O . THR A 1 138 ? -19.469 6.141 -8.047 1 88 138 THR A O 1
ATOM 1059 N N . VAL A 1 139 ? -20.109 6.738 -5.973 1 91.62 139 VAL A N 1
ATOM 1060 C CA . VAL A 1 139 ? -18.812 7.281 -5.605 1 91.62 139 VAL A CA 1
ATOM 1061 C C . VAL A 1 139 ? -18.266 6.551 -4.379 1 91.62 139 VAL A C 1
ATOM 1063 O O . VAL A 1 139 ? -18.641 6.863 -3.246 1 91.62 139 VAL A O 1
ATOM 1066 N N . ASN A 1 140 ? -17.375 5.625 -4.59 1 89.75 140 ASN A N 1
ATOM 1067 C CA . ASN A 1 140 ? -16.875 4.855 -3.457 1 89.75 140 ASN A CA 1
ATOM 1068 C C . ASN A 1 140 ? -15.359 5.023 -3.293 1 89.75 140 ASN A C 1
ATOM 1070 O O . ASN A 1 140 ? -14.75 4.363 -2.449 1 89.75 140 ASN A O 1
ATOM 1074 N N . ARG A 1 141 ? -14.828 5.832 -4.117 1 91.81 141 ARG A N 1
ATOM 1075 C CA . ARG A 1 141 ? -13.398 6.133 -4.105 1 91.81 141 ARG A CA 1
ATOM 1076 C C . ARG A 1 141 ? -13.148 7.617 -4.348 1 91.81 141 ARG A C 1
ATOM 1078 O O . ARG A 1 141 ? -13.664 8.188 -5.309 1 91.81 141 ARG A O 1
ATOM 1085 N N . LEU A 1 142 ? -12.406 8.242 -3.475 1 94.94 142 LEU A N 1
ATOM 1086 C CA . LEU A 1 142 ? -12.172 9.672 -3.584 1 94.94 142 LEU A CA 1
ATOM 1087 C C . LEU A 1 142 ? -10.703 10 -3.328 1 94.94 142 LEU A C 1
ATOM 1089 O O . LEU A 1 142 ? -10.055 9.367 -2.488 1 94.94 142 LEU A O 1
ATOM 1093 N N . THR A 1 143 ? -10.281 10.938 -4.02 1 95.31 143 THR A N 1
ATOM 1094 C CA . THR A 1 143 ? -8.93 11.453 -3.869 1 95.31 143 THR A CA 1
ATOM 1095 C C . THR A 1 143 ? -8.938 12.781 -3.119 1 95.31 143 THR A C 1
ATOM 1097 O O . THR A 1 143 ? -9.875 13.578 -3.262 1 95.31 143 THR A O 1
ATOM 1100 N N . PHE A 1 144 ? -7.93 12.992 -2.32 1 97.19 144 PHE A N 1
ATOM 1101 C CA . PHE A 1 144 ? -7.734 14.266 -1.636 1 97.19 144 PHE A CA 1
ATOM 1102 C C . PHE A 1 144 ? -6.27 14.672 -1.664 1 97.19 144 PHE A C 1
ATOM 1104 O O . PHE A 1 144 ? -5.395 13.852 -1.953 1 97.19 144 PHE A O 1
ATOM 1111 N N . LYS A 1 145 ? -6.074 15.922 -1.362 1 97.94 145 LYS A N 1
ATOM 1112 C CA . LYS A 1 145 ? -4.73 16.484 -1.313 1 97.94 145 LYS A CA 1
ATOM 1113 C C . LYS A 1 145 ? -4.398 17 0.086 1 97.94 145 LYS A C 1
ATOM 1115 O O . LYS A 1 145 ? -5.254 17.594 0.755 1 97.94 145 LYS A O 1
ATOM 1120 N N . VAL A 1 146 ? -3.238 16.734 0.468 1 98.06 146 VAL A N 1
ATOM 1121 C CA . VAL A 1 146 ? -2.703 17.281 1.711 1 98.06 146 VAL A CA 1
ATOM 1122 C C . VAL A 1 146 ? -1.561 18.234 1.401 1 98.06 146 VAL A C 1
ATOM 1124 O O . VAL A 1 146 ? -0.54 17.844 0.835 1 98.06 146 VAL A O 1
ATOM 1127 N N . ALA A 1 147 ? -1.733 19.438 1.796 1 98.12 147 ALA A N 1
ATOM 1128 C CA . ALA A 1 147 ? -0.71 20.453 1.562 1 98.12 147 ALA A CA 1
ATOM 1129 C C . ALA A 1 147 ? 0.094 20.734 2.83 1 98.12 147 ALA A C 1
ATOM 1131 O O . ALA A 1 147 ? -0.476 20.906 3.908 1 98.12 147 ALA A O 1
ATOM 1132 N N . PHE A 1 148 ? 1.368 20.75 2.609 1 96.19 148 PHE A N 1
ATOM 1133 C CA . PHE A 1 148 ? 2.312 21.031 3.686 1 96.19 148 PHE A CA 1
ATOM 1134 C C . PHE A 1 148 ? 3.076 22.312 3.416 1 96.19 148 PHE A C 1
ATOM 1136 O O . PHE A 1 148 ? 3.51 22.562 2.289 1 96.19 148 PHE A O 1
ATOM 1143 N N . GLN A 1 149 ? 3.219 23.094 4.504 1 94.88 149 GLN A N 1
ATOM 1144 C CA . GLN A 1 149 ? 4.027 24.312 4.422 1 94.88 149 GLN A CA 1
ATOM 1145 C C . GLN A 1 149 ? 4.949 24.438 5.629 1 94.88 149 GLN A C 1
ATOM 1147 O O . GLN A 1 149 ? 4.48 24.516 6.77 1 94.88 149 GLN A O 1
ATOM 1152 N N . ALA A 1 150 ? 6.219 24.469 5.332 1 92.5 150 ALA A N 1
ATOM 1153 C CA . ALA A 1 150 ? 7.188 24.641 6.41 1 92.5 150 ALA A CA 1
ATOM 1154 C C . ALA A 1 150 ? 7.098 26.031 7.027 1 92.5 150 ALA A C 1
ATOM 1156 O O . ALA A 1 150 ? 6.965 27.016 6.309 1 92.5 150 ALA A O 1
ATOM 1157 N N . LYS A 1 151 ? 7.188 25.844 8.383 1 86.62 151 LYS A N 1
ATOM 1158 C CA . LYS A 1 151 ? 7.316 27.109 9.102 1 86.62 151 LYS A CA 1
ATOM 1159 C C . LYS A 1 151 ? 8.781 27.438 9.367 1 86.62 151 LYS A C 1
ATOM 1161 O O . LYS A 1 151 ? 9.609 26.547 9.508 1 86.62 151 LYS A O 1
ATOM 1166 N N . LEU A 1 152 ? 9.266 28.484 9.031 1 71 152 LEU A N 1
ATOM 1167 C CA . LEU A 1 152 ? 10.648 28.953 9.062 1 71 152 LEU A CA 1
ATOM 1168 C C . LEU A 1 152 ? 11.297 28.625 10.398 1 71 152 LEU A C 1
ATOM 1170 O O . LEU A 1 152 ? 12.523 28.547 10.5 1 71 152 LEU A O 1
ATOM 1174 N N . LYS A 1 153 ? 10.664 27.969 11.383 1 67.12 153 LYS A N 1
ATOM 1175 C CA . LYS A 1 153 ? 11.25 27.891 12.719 1 67.12 153 LYS A CA 1
ATOM 1176 C C . LYS A 1 153 ? 11.812 26.516 13 1 67.12 153 LYS A C 1
ATOM 1178 O O . LYS A 1 153 ? 12.688 26.344 13.859 1 67.12 153 LYS A O 1
ATOM 1183 N N . VAL A 1 154 ? 11.367 25.531 12.43 1 62.12 154 VAL A N 1
ATOM 1184 C CA . VAL A 1 154 ? 11.758 24.188 12.875 1 62.12 154 VAL A CA 1
ATOM 1185 C C . VAL A 1 154 ? 12.672 23.547 11.828 1 62.12 154 VAL A C 1
ATOM 1187 O O . VAL A 1 154 ? 12.414 23.641 10.625 1 62.12 154 VAL A O 1
ATOM 1190 N N . GLN A 1 155 ? 13.992 23.203 12.305 1 67.75 155 GLN A N 1
ATOM 1191 C CA . GLN A 1 155 ? 14.898 22.703 11.281 1 67.75 155 GLN A CA 1
ATOM 1192 C C . GLN A 1 155 ? 15.453 21.328 11.656 1 67.75 155 GLN A C 1
ATOM 1194 O O . GLN A 1 155 ? 15.836 21.109 12.805 1 67.75 155 GLN A O 1
ATOM 1199 N N . GLY A 1 156 ? 15.352 20.453 10.672 1 72.19 156 GLY A N 1
ATOM 1200 C CA . GLY A 1 156 ? 16.266 19.328 10.547 1 72.19 156 GLY A CA 1
ATOM 1201 C C . GLY A 1 156 ? 15.781 18.078 11.258 1 72.19 156 GLY A C 1
ATOM 1202 O O . GLY A 1 156 ? 16.469 17.062 11.273 1 72.19 156 GLY A O 1
ATOM 1203 N N . ARG A 1 157 ? 14.656 18.188 12 1 74.81 157 ARG A N 1
ATOM 1204 C CA . ARG A 1 157 ? 14.203 16.984 12.688 1 74.81 157 ARG A CA 1
ATOM 1205 C C . ARG A 1 157 ? 12.852 16.516 12.148 1 74.81 157 ARG A C 1
ATOM 1207 O O . ARG A 1 157 ? 12.086 17.312 11.609 1 74.81 157 ARG A O 1
ATOM 1214 N N . TYR A 1 158 ? 12.711 15.234 12.266 1 79.69 158 TYR A N 1
ATOM 1215 C CA . TYR A 1 158 ? 11.383 14.719 11.938 1 79.69 158 TYR A CA 1
ATOM 1216 C C . TYR A 1 158 ? 10.359 15.148 12.984 1 79.69 158 TYR A C 1
ATOM 1218 O O . TYR A 1 158 ? 10.625 15.086 14.18 1 79.69 158 TYR A O 1
ATOM 1226 N N . THR A 1 159 ? 9.391 15.641 12.523 1 84.5 159 THR A N 1
ATOM 1227 C CA . THR A 1 159 ? 8.258 15.977 13.367 1 84.5 159 THR A CA 1
ATOM 1228 C C . THR A 1 159 ? 7.023 15.172 12.969 1 84.5 159 THR A C 1
ATOM 1230 O O . THR A 1 159 ? 6.953 14.641 11.859 1 84.5 159 THR A O 1
ATOM 1233 N N . PHE A 1 160 ? 6.059 15.148 13.906 1 82.44 160 PHE A N 1
ATOM 1234 C CA . PHE A 1 160 ? 5 14.156 13.75 1 82.44 160 PHE A CA 1
ATOM 1235 C C . PHE A 1 160 ? 3.629 14.789 13.93 1 82.44 160 PHE A C 1
ATOM 1237 O O . PHE A 1 160 ? 3.445 15.656 14.789 1 82.44 160 PHE A O 1
ATOM 1244 N N . GLY A 1 161 ? 2.77 14.312 13.109 1 87.38 161 GLY A N 1
ATOM 1245 C CA . GLY A 1 161 ? 1.354 14.641 13.195 1 87.38 161 GLY A CA 1
ATOM 1246 C C . GLY A 1 161 ? 0.456 13.508 12.727 1 87.38 161 GLY A C 1
ATOM 1247 O O . GLY A 1 161 ? 0.871 12.352 12.703 1 87.38 161 GLY A O 1
ATOM 1248 N N . SER A 1 162 ? -0.79 13.898 12.484 1 89.06 162 SER A N 1
ATOM 1249 C CA . SER A 1 162 ? -1.727 12.883 12.023 1 89.06 162 SER A CA 1
ATOM 1250 C C . SER A 1 162 ? -2.879 13.508 11.242 1 89.06 162 SER A C 1
ATOM 1252 O O . SER A 1 162 ? -3.191 14.688 11.422 1 89.06 162 SER A O 1
ATOM 1254 N N . LEU A 1 163 ? -3.314 12.727 10.352 1 94.62 163 LEU A N 1
ATOM 1255 C CA . LEU A 1 163 ? -4.57 12.984 9.656 1 94.62 163 LEU A CA 1
ATOM 1256 C C . LEU A 1 163 ? -5.609 11.922 9.992 1 94.62 163 LEU A C 1
ATOM 1258 O O . LEU A 1 163 ? -5.348 10.727 9.836 1 94.62 163 LEU A O 1
ATOM 1262 N N . THR A 1 164 ? -6.742 12.375 10.469 1 92.94 164 THR A N 1
ATOM 1263 C CA . THR A 1 164 ? -7.809 11.453 10.852 1 92.94 164 THR A CA 1
ATOM 1264 C C . THR A 1 164 ? -9.078 11.734 10.055 1 92.94 164 THR A C 1
ATOM 1266 O O . THR A 1 164 ? -9.547 12.867 10.008 1 92.94 164 THR A O 1
ATOM 1269 N N . TRP A 1 165 ? -9.562 10.719 9.375 1 95.44 165 TRP A N 1
ATOM 1270 C CA . TRP A 1 165 ? -10.898 10.75 8.789 1 95.44 165 TRP A CA 1
ATOM 1271 C C . TRP A 1 165 ? -11.922 10.117 9.734 1 9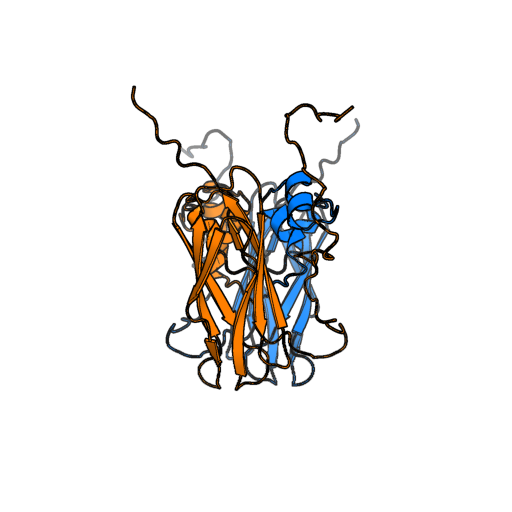5.44 165 TRP A C 1
ATOM 1273 O O . TRP A 1 165 ? -11.75 8.977 10.164 1 95.44 165 TRP A O 1
ATOM 1283 N N . GLU A 1 166 ? -12.953 10.867 9.992 1 96 166 GLU A N 1
ATOM 1284 C CA . GLU A 1 166 ? -13.938 10.375 10.953 1 96 166 GLU A CA 1
ATOM 1285 C C . GLU A 1 166 ? -15.359 10.531 10.422 1 96 166 GLU A C 1
ATOM 1287 O O . GLU A 1 166 ? -15.68 11.539 9.773 1 96 166 GLU A O 1
ATOM 1292 N N . ASP A 1 167 ? -16.203 9.523 10.719 1 94.5 167 ASP A N 1
ATOM 1293 C CA . ASP A 1 167 ? -17.594 9.609 10.32 1 94.5 167 ASP A CA 1
ATOM 1294 C C . ASP A 1 167 ? -18.516 9.375 11.516 1 94.5 167 ASP A C 1
ATOM 1296 O O . ASP A 1 167 ? -19.703 9.07 11.352 1 94.5 167 ASP A O 1
ATOM 1300 N N . GLY A 1 168 ? -18.078 9.492 12.766 1 91.56 168 GLY A N 1
ATOM 1301 C CA . GLY A 1 168 ? -18.859 9.234 13.969 1 91.56 168 GLY A CA 1
ATOM 1302 C C . GLY A 1 168 ? -18.75 7.797 14.445 1 91.56 168 GLY A C 1
ATOM 1303 O O . GLY A 1 168 ? -18.828 7.531 15.641 1 91.56 168 GLY A O 1
ATOM 1304 N N . THR A 1 169 ? -18.562 6.941 13.539 1 89.88 169 THR A N 1
ATOM 1305 C CA . THR A 1 169 ? -18.469 5.52 13.844 1 89.88 169 THR A CA 1
ATOM 1306 C C . THR A 1 169 ? -17.062 5.004 13.578 1 89.88 169 THR A C 1
ATOM 1308 O O . THR A 1 169 ? -16.484 4.281 14.406 1 89.88 169 THR A O 1
ATOM 1311 N N . HIS A 1 170 ? -16.516 5.371 12.453 1 88.69 170 HIS A N 1
ATOM 1312 C CA . HIS A 1 170 ? -15.18 4.934 12.047 1 88.69 170 HIS A CA 1
ATOM 1313 C C . HIS A 1 170 ? -14.164 6.07 12.172 1 88.69 170 HIS A C 1
ATOM 1315 O O . HIS A 1 170 ? -14.516 7.238 11.969 1 88.69 170 HIS A O 1
ATOM 1321 N N . THR A 1 171 ? -12.961 5.699 12.492 1 87.94 171 THR A N 1
ATOM 1322 C CA . THR A 1 171 ? -11.812 6.594 12.539 1 87.94 171 THR A CA 1
ATOM 1323 C C . THR A 1 171 ? -10.633 5.992 11.781 1 87.94 171 THR A C 1
ATOM 1325 O O . THR A 1 171 ? -10.188 4.883 12.086 1 87.94 171 THR A O 1
ATOM 1328 N N . VAL A 1 172 ? -10.242 6.656 10.781 1 89.69 172 VAL A N 1
ATOM 1329 C CA . VAL A 1 172 ? -9.086 6.23 10 1 89.69 172 VAL A CA 1
ATOM 1330 C C . VAL A 1 172 ? -7.961 7.254 10.148 1 89.69 172 VAL A C 1
ATOM 1332 O O . VAL A 1 172 ? -8.008 8.328 9.555 1 89.69 172 VAL A O 1
ATOM 1335 N N . ARG A 1 173 ? -6.953 6.855 10.859 1 88.44 173 ARG A N 1
ATOM 1336 C CA . ARG A 1 173 ? -5.859 7.766 11.188 1 88.44 173 ARG A CA 1
ATOM 1337 C C . ARG A 1 173 ? -4.566 7.344 10.5 1 88.44 173 ARG A C 1
ATOM 1339 O O . ARG A 1 173 ? -4.219 6.16 10.484 1 88.44 173 ARG A O 1
ATOM 1346 N N . ILE A 1 174 ? -3.916 8.289 9.883 1 88.94 174 ILE A N 1
ATOM 1347 C CA . ILE A 1 174 ? -2.619 8.008 9.281 1 88.94 174 ILE A CA 1
ATOM 1348 C C . ILE A 1 174 ? -1.566 8.953 9.844 1 88.94 174 ILE A C 1
ATOM 1350 O O . ILE A 1 174 ? -1.87 10.109 10.172 1 88.94 174 ILE A O 1
ATOM 1354 N N . PRO A 1 175 ? -0.381 8.5 9.93 1 86.56 175 PRO A N 1
ATOM 1355 C CA . PRO A 1 175 ? 0.696 9.367 10.414 1 86.56 175 PRO A CA 1
ATOM 1356 C C . PRO A 1 175 ? 1.19 10.344 9.344 1 86.56 175 PRO A C 1
ATOM 1358 O O . PRO A 1 175 ? 1.197 10.008 8.156 1 86.56 175 PRO A O 1
ATOM 1361 N N . LEU A 1 176 ? 1.49 11.469 9.812 1 89.75 176 LEU A N 1
ATOM 1362 C CA . LEU A 1 176 ? 2.225 12.477 9.055 1 89.75 176 LEU A CA 1
ATOM 1363 C C . LEU A 1 176 ? 3.627 12.664 9.617 1 89.75 176 LEU A C 1
ATOM 1365 O O . LEU A 1 176 ? 3.787 13.078 10.773 1 89.75 176 LEU A O 1
ATOM 1369 N N . VAL A 1 177 ? 4.637 12.383 8.867 1 85.69 177 VAL A N 1
ATOM 1370 C CA . VAL A 1 177 ? 6.027 12.508 9.289 1 85.69 177 VAL A CA 1
ATOM 1371 C C . VAL A 1 177 ? 6.766 13.477 8.359 1 85.69 177 VAL A C 1
ATOM 1373 O O . VAL A 1 177 ? 6.844 13.242 7.152 1 85.69 177 VAL A O 1
ATOM 1376 N N . VAL A 1 178 ? 7.309 14.492 8.945 1 88.06 178 VAL A N 1
ATOM 1377 C CA . VAL A 1 178 ? 7.879 15.539 8.102 1 88.06 178 VAL A CA 1
ATOM 1378 C C . VAL A 1 178 ? 9.234 15.969 8.656 1 88.06 178 VAL A C 1
ATOM 1380 O O . VAL A 1 178 ? 9.391 16.125 9.867 1 88.06 178 VAL A O 1
ATOM 1383 N N . ARG A 1 179 ? 10.102 16.094 7.777 1 86.81 179 ARG A N 1
ATOM 1384 C CA . ARG A 1 179 ? 11.359 16.75 8.102 1 86.81 179 ARG A CA 1
ATOM 1385 C C . ARG A 1 179 ? 11.5 18.078 7.34 1 86.81 179 ARG A C 1
ATOM 1387 O O . ARG A 1 179 ? 11.562 18.078 6.109 1 86.81 179 ARG A O 1
ATOM 1394 N N . THR A 1 180 ? 11.57 19.156 8.086 1 88.19 180 THR A N 1
ATOM 1395 C CA . THR A 1 180 ? 11.688 20.469 7.477 1 88.19 180 THR A CA 1
ATOM 1396 C C . THR A 1 180 ? 13.156 20.844 7.273 1 88.19 180 THR A C 1
ATOM 1398 O O . THR A 1 180 ? 14 20.562 8.133 1 88.19 180 THR A O 1
ATOM 1401 N N . MET A 1 181 ? 13.414 21.281 5.992 1 81.12 181 MET A N 1
ATOM 1402 C CA . MET A 1 181 ? 14.781 21.703 5.68 1 81.12 181 MET A CA 1
ATOM 1403 C C . MET A 1 181 ? 14.836 23.203 5.422 1 81.12 181 MET A C 1
ATOM 1405 O O . MET A 1 181 ? 13.867 23.797 4.949 1 81.12 181 MET A O 1
ATOM 1409 N N . ILE A 1 182 ? 15.859 23.828 5.957 1 70.38 182 ILE A N 1
ATOM 1410 C CA . ILE A 1 182 ? 16.062 25.266 5.738 1 70.38 182 ILE A CA 1
ATOM 1411 C C . ILE A 1 182 ? 16.547 25.5 4.309 1 70.38 182 ILE A C 1
ATOM 1413 O O . ILE A 1 182 ? 17.391 24.766 3.791 1 70.38 182 ILE A O 1
ATOM 1417 N N . ASN A 1 183 ? 15.758 26.234 3.619 1 60.09 183 ASN A N 1
ATOM 1418 C CA . ASN A 1 183 ? 16.312 26.672 2.338 1 60.09 183 ASN A CA 1
ATOM 1419 C C . ASN A 1 183 ? 17.672 27.344 2.506 1 60.09 183 ASN A C 1
ATOM 1421 O O . ASN A 1 183 ? 17.875 28.125 3.432 1 60.09 183 ASN A O 1
ATOM 1425 N N . ARG A 1 184 ? 18.719 26.656 2.303 1 54.78 184 ARG A N 1
ATOM 1426 C CA . ARG A 1 184 ? 19.984 27.375 2.307 1 54.78 184 ARG A CA 1
ATOM 1427 C C . ARG A 1 184 ? 19.922 28.594 1.406 1 54.78 184 ARG A C 1
ATOM 1429 O O . ARG A 1 184 ? 19.719 28.469 0.196 1 54.78 184 ARG A O 1
ATOM 1436 N N . PHE A 1 185 ? 19.344 29.578 1.787 1 48.16 185 PHE A N 1
ATOM 1437 C CA . PHE A 1 185 ? 19.688 30.781 1.034 1 48.16 185 PHE A CA 1
ATOM 1438 C C . PHE A 1 185 ? 21.203 30.953 0.957 1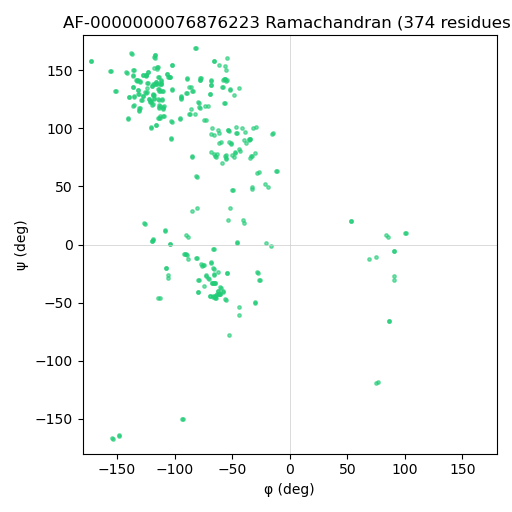 48.16 185 PHE A C 1
ATOM 1440 O O . PHE A 1 185 ? 21.891 30.984 1.984 1 48.16 185 PHE A O 1
ATOM 1447 N N . TYR A 1 186 ? 21.844 30.375 -0.004 1 44.28 186 TYR A N 1
ATOM 1448 C CA . TYR A 1 186 ? 23.172 30.875 -0.318 1 44.28 186 TYR A CA 1
ATOM 1449 C C . TYR A 1 186 ? 23.203 32.406 -0.23 1 44.28 186 TYR A C 1
ATOM 1451 O O . TYR A 1 186 ? 22.469 33.094 -0.937 1 44.28 186 TYR A O 1
ATOM 1459 N N . VAL A 1 187 ? 23.5 33 0.876 1 39.38 187 VAL A N 1
ATOM 1460 C CA . VAL A 1 187 ? 23.984 34.375 0.889 1 39.38 187 VAL A CA 1
ATOM 1461 C C . VAL A 1 187 ? 25.219 34.5 0.006 1 39.38 187 VAL A C 1
ATOM 1463 O O . VAL A 1 187 ? 26.234 33.812 0.243 1 39.38 187 VAL A O 1
ATOM 1466 N N . ASN A 1 188 ? 25.125 34.531 -1.295 1 34.94 188 ASN A N 1
ATOM 1467 C CA . ASN A 1 188 ? 26.219 35.156 -2.012 1 34.94 188 ASN A CA 1
ATOM 1468 C C . ASN A 1 188 ? 26.641 36.469 -1.351 1 34.94 188 ASN A C 1
ATOM 1470 O O . ASN A 1 188 ? 25.8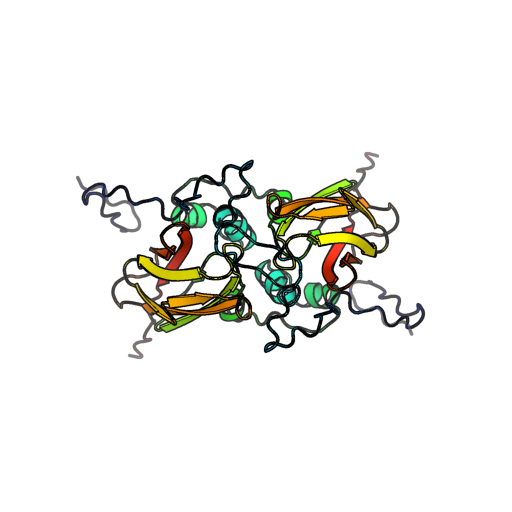44 37.406 -1.283 1 34.94 188 ASN A O 1
ATOM 1474 N N . ALA A 1 189 ? 27.469 36.406 -0.304 1 29.48 189 ALA A N 1
ATOM 1475 C CA . ALA A 1 189 ? 28.375 37.562 -0.192 1 29.48 189 ALA A CA 1
ATOM 1476 C C . ALA A 1 189 ? 29.344 37.594 -1.374 1 29.48 189 ALA A C 1
ATOM 1478 O O . ALA A 1 189 ? 29.75 36.562 -1.897 1 29.48 189 ALA A O 1
ATOM 1479 N N . ALA B 1 1 ? 28.062 -13.211 -35.438 1 25.84 1 ALA B N 1
ATOM 1480 C CA . ALA B 1 1 ? 29.016 -12.812 -34.406 1 25.84 1 ALA B CA 1
ATOM 1481 C C . ALA B 1 1 ? 28.297 -12.32 -33.156 1 25.84 1 ALA B C 1
ATOM 1483 O O . ALA B 1 1 ? 27.484 -11.406 -33.219 1 25.84 1 ALA B O 1
ATOM 1484 N N . ASN B 1 2 ? 27.938 -13.18 -32.156 1 23.45 2 ASN B N 1
ATOM 1485 C CA . ASN B 1 2 ? 27.016 -13.219 -31.031 1 23.45 2 ASN B CA 1
ATOM 1486 C C . ASN B 1 2 ? 27.422 -12.242 -29.938 1 23.45 2 ASN B C 1
ATOM 1488 O O . ASN B 1 2 ? 28.531 -12.32 -29.406 1 23.45 2 ASN B O 1
ATOM 1492 N N . VAL B 1 3 ? 27.172 -11.039 -30.031 1 23.41 3 VAL B N 1
ATOM 1493 C CA . VAL B 1 3 ? 27.75 -9.93 -29.281 1 23.41 3 VAL B CA 1
ATOM 1494 C C . VAL B 1 3 ? 27.422 -10.086 -27.797 1 23.41 3 VAL B C 1
ATOM 1496 O O . VAL B 1 3 ? 26.281 -10.336 -27.438 1 23.41 3 VAL B O 1
ATOM 1499 N N . ARG B 1 4 ? 28.297 -10.578 -27.109 1 27.12 4 ARG B N 1
ATOM 1500 C CA . ARG B 1 4 ? 28.391 -10.844 -25.672 1 27.12 4 ARG B CA 1
ATOM 1501 C C . ARG B 1 4 ? 28.297 -9.555 -24.875 1 27.12 4 ARG B C 1
ATOM 1503 O O . ARG B 1 4 ? 28.953 -8.562 -25.203 1 27.12 4 ARG B O 1
ATOM 1510 N N . ASP B 1 5 ? 27.172 -9.086 -24.516 1 31.55 5 ASP B N 1
ATOM 1511 C CA . ASP B 1 5 ? 27.469 -7.922 -23.688 1 31.55 5 ASP B CA 1
ATOM 1512 C C . ASP B 1 5 ? 28.375 -8.305 -22.516 1 31.55 5 ASP B C 1
ATOM 1514 O O . ASP B 1 5 ? 28.672 -9.484 -22.312 1 31.55 5 ASP B O 1
ATOM 1518 N N . GLU B 1 6 ? 29.203 -7.488 -21.906 1 31.47 6 GLU B N 1
ATOM 1519 C CA . GLU B 1 6 ? 30.344 -7.742 -21.031 1 31.47 6 GLU B CA 1
ATOM 1520 C C . GLU B 1 6 ? 30.031 -8.82 -20 1 31.47 6 GLU B C 1
ATOM 1522 O O . GLU B 1 6 ? 30.906 -9.594 -19.609 1 31.47 6 GLU B O 1
ATOM 1527 N N . TYR B 1 7 ? 28.938 -8.688 -19.203 1 31.2 7 TYR B N 1
ATOM 1528 C CA . TYR B 1 7 ? 28.891 -9.586 -18.062 1 31.2 7 TYR B CA 1
ATOM 1529 C C . TYR B 1 7 ? 28.297 -10.938 -18.453 1 31.2 7 TYR B C 1
ATOM 1531 O O . TYR B 1 7 ? 27.938 -11.742 -17.594 1 31.2 7 TYR B O 1
ATOM 1539 N N . GLY B 1 8 ? 28.391 -11.477 -19.703 1 29.36 8 GLY B N 1
ATOM 1540 C CA . GLY B 1 8 ? 28.172 -12.82 -20.219 1 29.36 8 GLY B CA 1
ATOM 1541 C C . GLY B 1 8 ? 26.688 -13.18 -20.328 1 29.36 8 GLY B C 1
ATOM 1542 O O . GLY B 1 8 ? 26.344 -14.352 -20.484 1 29.36 8 GLY B O 1
ATOM 1543 N N . PHE B 1 9 ? 25.812 -12.359 -19.75 1 28.45 9 PHE B N 1
ATOM 1544 C CA . PHE B 1 9 ? 24.438 -12.844 -19.734 1 28.45 9 PHE B CA 1
ATOM 1545 C C . PHE B 1 9 ? 23.875 -12.883 -21.156 1 28.45 9 PHE B C 1
ATOM 1547 O O . PHE B 1 9 ? 23.969 -11.914 -21.906 1 28.45 9 PHE B O 1
ATOM 1554 N N . GLU B 1 10 ? 23.906 -14.062 -21.641 1 29.33 10 GLU B N 1
ATOM 1555 C CA . GLU B 1 10 ? 23.266 -14.305 -22.938 1 29.33 10 GLU B CA 1
ATOM 1556 C C . GLU B 1 10 ? 21.75 -14.172 -22.828 1 29.33 10 GLU B C 1
ATOM 1558 O O . GLU B 1 10 ? 21.125 -14.727 -21.922 1 29.33 10 GLU B O 1
ATOM 1563 N N . MET B 1 11 ? 21.156 -13.062 -23.109 1 28.61 11 MET B N 1
ATOM 1564 C CA . MET B 1 11 ? 19.719 -12.93 -23.25 1 28.61 11 MET B CA 1
ATOM 1565 C C . MET B 1 11 ? 19.203 -13.781 -24.422 1 28.61 11 MET B C 1
ATOM 1567 O O . MET B 1 11 ? 19.641 -13.609 -25.562 1 28.61 11 MET B O 1
ATOM 1571 N N . VAL B 1 12 ? 19.062 -15.023 -24.297 1 28.66 12 VAL B N 1
ATOM 1572 C CA . VAL B 1 12 ? 18.5 -15.875 -25.328 1 28.66 12 VAL B CA 1
ATOM 1573 C C . VAL B 1 12 ? 17.141 -15.344 -25.75 1 28.66 12 VAL B C 1
ATOM 1575 O O . VAL B 1 12 ? 16.266 -15.109 -24.906 1 28.66 12 VAL B O 1
ATOM 1578 N N . SER B 1 13 ? 17 -14.602 -26.844 1 27.61 13 SER B N 1
ATOM 1579 C CA . SER B 1 13 ? 15.898 -13.992 -27.594 1 27.61 13 SER B CA 1
ATOM 1580 C C . SER B 1 13 ? 14.945 -15.047 -28.141 1 27.61 13 SER B C 1
ATOM 1582 O O . SER B 1 13 ? 13.93 -14.719 -28.75 1 27.61 13 SER B O 1
ATOM 1584 N N . GLU B 1 14 ? 15.227 -16.297 -28.375 1 27.27 14 GLU B N 1
ATOM 1585 C CA . GLU B 1 14 ? 14.617 -16.922 -29.547 1 27.27 14 GLU B CA 1
ATOM 1586 C C . GLU B 1 14 ? 13.141 -17.219 -29.312 1 27.27 14 GLU B C 1
ATOM 1588 O O . GLU B 1 14 ? 12.484 -17.828 -30.156 1 27.27 14 GLU B O 1
ATOM 1593 N N . ALA B 1 15 ? 12.695 -17.609 -28.109 1 29.8 15 ALA B N 1
ATOM 1594 C CA . ALA B 1 15 ? 11.453 -18.375 -28.25 1 29.8 15 ALA B CA 1
ATOM 1595 C C . ALA B 1 15 ? 10.367 -17.516 -28.891 1 29.8 15 ALA B C 1
ATOM 1597 O O . ALA B 1 15 ? 10.414 -16.281 -28.828 1 29.8 15 ALA B O 1
ATOM 1598 N N . ALA B 1 16 ? 9.359 -18.047 -29.578 1 33.19 16 ALA B N 1
ATOM 1599 C CA . ALA B 1 16 ? 8.188 -17.625 -30.344 1 33.19 16 ALA B CA 1
ATOM 1600 C C . ALA B 1 16 ? 7.422 -16.516 -29.641 1 33.19 16 ALA B C 1
ATOM 1602 O O . ALA B 1 16 ? 7.41 -16.469 -28.406 1 33.19 16 ALA B O 1
ATOM 1603 N N . PRO B 1 17 ? 6.977 -15.336 -30.438 1 31.66 17 PRO B N 1
ATOM 1604 C CA . PRO B 1 17 ? 6.371 -14.078 -30 1 31.66 17 PRO B CA 1
ATOM 1605 C C . PRO B 1 17 ? 5.129 -14.289 -29.141 1 31.66 17 PRO B C 1
ATOM 1607 O O . PRO B 1 17 ? 4.211 -13.469 -29.156 1 31.66 17 PRO B O 1
ATOM 1610 N N . TYR B 1 18 ? 4.93 -15.414 -28.531 1 28.22 18 TYR B N 1
ATOM 1611 C CA . TYR B 1 18 ? 3.73 -15.227 -27.734 1 28.22 18 TYR B CA 1
ATOM 1612 C C . TYR B 1 18 ? 3.732 -13.859 -27.062 1 28.22 18 TYR B C 1
ATOM 1614 O O . TYR B 1 18 ? 4.766 -13.406 -26.562 1 28.22 18 TYR B O 1
ATOM 1622 N N . LYS B 1 19 ? 3.027 -13 -27.656 1 32.31 19 LYS B N 1
ATOM 1623 C CA . LYS B 1 19 ? 2.826 -11.711 -27 1 32.31 19 LYS B CA 1
ATOM 1624 C C . LYS B 1 19 ? 2.889 -11.852 -25.484 1 32.31 19 LYS B C 1
ATOM 1626 O O . LYS B 1 19 ? 2.016 -12.477 -24.875 1 32.31 19 LYS B O 1
ATOM 1631 N N . GLN B 1 20 ? 4.023 -12.289 -24.969 1 32.03 20 GLN B N 1
ATOM 1632 C CA . GLN B 1 20 ? 4.246 -12.297 -23.531 1 32.03 20 GLN B CA 1
ATOM 1633 C C . GLN B 1 20 ? 3.479 -11.164 -22.859 1 32.03 20 GLN B C 1
ATOM 1635 O O . GLN B 1 20 ? 3.742 -9.992 -23.109 1 32.03 20 GLN B O 1
ATOM 1640 N N . ALA B 1 21 ? 2.238 -11.469 -22.734 1 37.59 21 ALA B N 1
ATOM 1641 C CA . ALA B 1 21 ? 1.456 -10.484 -21.984 1 37.59 21 ALA B CA 1
ATOM 1642 C C . ALA B 1 21 ? 2.305 -9.805 -20.906 1 37.59 21 ALA B C 1
ATOM 1644 O O . ALA B 1 21 ? 3.064 -10.469 -20.203 1 37.59 21 ALA B O 1
ATOM 1645 N N . ASN B 1 22 ? 2.746 -8.609 -21.234 1 42.56 22 ASN B N 1
ATOM 1646 C CA . ASN B 1 22 ? 3.447 -7.781 -20.25 1 42.56 22 ASN B CA 1
ATOM 1647 C C . ASN B 1 22 ? 2.895 -7.98 -18.844 1 42.56 22 ASN B C 1
ATOM 1649 O O . ASN B 1 22 ? 1.682 -7.938 -18.641 1 42.56 22 ASN B O 1
ATOM 1653 N N . PRO B 1 23 ? 3.555 -8.945 -18.219 1 42.59 23 PRO B N 1
ATOM 1654 C CA . PRO B 1 23 ? 3.082 -9.172 -16.859 1 42.59 23 PRO B CA 1
ATOM 1655 C C . PRO B 1 23 ? 2.438 -7.938 -16.234 1 42.59 23 PRO B C 1
ATOM 1657 O O . PRO B 1 23 ? 1.683 -8.047 -15.273 1 42.59 23 PRO B O 1
ATOM 1660 N N . PHE B 1 24 ? 3.033 -6.902 -16.75 1 44.84 24 PHE B N 1
ATOM 1661 C CA . PHE B 1 24 ? 2.508 -5.668 -16.188 1 44.84 24 PHE B CA 1
ATOM 1662 C C . PHE B 1 24 ? 1.315 -5.164 -16.984 1 44.84 24 PHE B C 1
ATOM 1664 O O . PHE B 1 24 ? 0.864 -4.031 -16.797 1 44.84 24 PHE B O 1
ATOM 1671 N N . ASP B 1 25 ? 1.152 -5.906 -18.172 1 41.19 25 ASP B N 1
ATOM 1672 C CA . ASP B 1 25 ? -0.157 -5.555 -18.719 1 41.19 25 ASP B CA 1
ATOM 1673 C C . ASP B 1 25 ? -1.239 -5.664 -17.641 1 41.19 25 ASP B C 1
ATOM 1675 O O . ASP B 1 25 ? -1.783 -6.742 -17.406 1 41.19 25 ASP B O 1
ATOM 1679 N N . TYR B 1 26 ? -0.903 -5.129 -16.609 1 38.5 26 TYR B N 1
ATOM 1680 C CA . TYR B 1 26 ? -1.947 -5.082 -15.594 1 38.5 26 TYR B CA 1
ATOM 1681 C C . TYR B 1 26 ? -3.324 -4.93 -16.234 1 38.5 26 TYR B C 1
ATOM 1683 O O . TYR B 1 26 ? -3.535 -4.043 -17.062 1 38.5 26 TYR B O 1
ATOM 1691 N N . GLY B 1 27 ? -3.811 -5.992 -16.766 1 32.44 27 GLY B N 1
ATOM 1692 C CA . GLY B 1 27 ? -5.211 -5.75 -17.078 1 32.44 27 GLY B CA 1
ATOM 1693 C C . GLY B 1 27 ? -5.805 -4.605 -16.266 1 32.44 27 GLY B C 1
ATOM 1694 O O . GLY B 1 27 ? -6.254 -4.805 -15.141 1 32.44 27 GLY B O 1
ATOM 1695 N N . GLY B 1 28 ? -5.117 -3.506 -16.312 1 32.69 28 GLY B N 1
ATOM 1696 C CA . GLY B 1 28 ? -5.98 -2.393 -15.953 1 32.69 28 GLY B CA 1
ATOM 1697 C C . GLY B 1 28 ? -7.422 -2.59 -16.391 1 32.69 28 GLY B C 1
ATOM 1698 O O . GLY B 1 28 ? -7.75 -2.436 -17.562 1 32.69 28 GLY B O 1
ATOM 1699 N N . GLY B 1 29 ? -8.023 -3.629 -16.188 1 32.22 29 GLY B N 1
ATOM 1700 C CA . GLY B 1 29 ? -9.383 -3.262 -16.547 1 32.22 29 GLY B CA 1
ATOM 1701 C C . GLY B 1 29 ? -9.586 -1.762 -16.656 1 32.22 29 GLY B C 1
ATOM 1702 O O . GLY B 1 29 ? -9.055 -0.999 -15.836 1 32.22 29 GLY B O 1
ATOM 1703 N N . HIS B 1 30 ? -9.492 -1.259 -17.812 1 32.31 30 HIS B N 1
ATOM 1704 C CA . HIS B 1 30 ? -9.953 0.104 -18.062 1 32.31 30 HIS B CA 1
ATOM 1705 C C . HIS B 1 30 ? -10.758 0.632 -16.875 1 32.31 30 HIS B C 1
ATOM 1707 O O . HIS B 1 30 ? -11.914 0.242 -16.688 1 32.31 30 HIS B O 1
ATOM 1713 N N . VAL B 1 31 ? -10.094 0.714 -15.836 1 34.09 31 VAL B N 1
ATOM 1714 C CA . VAL B 1 31 ? -10.859 1.55 -14.922 1 34.09 31 VAL B CA 1
ATOM 1715 C C . VAL B 1 31 ? -11.344 2.805 -15.641 1 34.09 31 VAL B C 1
ATOM 1717 O O . VAL B 1 31 ? -10.531 3.561 -16.188 1 34.09 31 VAL B O 1
ATOM 1720 N N . ASP B 1 32 ? -12.242 2.775 -16.328 1 33.22 32 ASP B N 1
ATOM 1721 C CA . ASP B 1 32 ? -12.891 4.035 -16.672 1 33.22 32 ASP B CA 1
ATOM 1722 C C . ASP B 1 32 ? -12.875 5.004 -15.5 1 33.22 32 ASP B C 1
ATOM 1724 O O . ASP B 1 32 ? -13.516 4.754 -14.477 1 33.22 32 ASP B O 1
ATOM 1728 N N . PRO B 1 33 ? -11.812 5.809 -15.445 1 37.28 33 PRO B N 1
ATOM 1729 C CA . PRO B 1 33 ? -11.773 6.746 -14.32 1 37.28 33 PRO B CA 1
ATOM 1730 C C . PRO B 1 33 ? -13.164 7.164 -13.852 1 37.28 33 PRO B C 1
ATOM 1732 O O . PRO B 1 33 ? -13.359 7.453 -12.664 1 37.28 33 PRO B O 1
ATOM 1735 N N . ASN B 1 34 ? -13.906 7.555 -14.797 1 35.59 34 ASN B N 1
ATOM 1736 C CA . ASN B 1 34 ? -15.242 8.07 -14.523 1 35.59 34 ASN B CA 1
ATOM 1737 C C . ASN B 1 34 ? -16.188 6.969 -14.062 1 35.59 34 ASN B C 1
ATOM 1739 O O . ASN B 1 34 ? -17.328 7.242 -13.664 1 35.59 34 ASN B O 1
ATOM 1743 N N . ARG B 1 35 ? -15.93 5.766 -14.539 1 38.94 35 ARG B N 1
ATOM 1744 C CA . ARG B 1 35 ? -16.953 4.816 -14.125 1 38.94 35 ARG B CA 1
ATOM 1745 C C . ARG B 1 35 ? -16.688 4.285 -12.727 1 38.94 35 ARG B C 1
ATOM 1747 O O . ARG B 1 35 ? -15.539 3.951 -12.391 1 38.94 35 ARG B O 1
ATOM 1754 N N . ALA B 1 36 ? -17.422 4.516 -11.648 1 47.19 36 ALA B N 1
ATOM 1755 C CA . ALA B 1 36 ? -17.75 3.934 -10.352 1 47.19 36 ALA B CA 1
ATOM 1756 C C . ALA B 1 36 ? -17.359 2.457 -10.297 1 47.19 36 ALA B C 1
ATOM 1758 O O . ALA B 1 36 ? -17.703 1.751 -9.352 1 47.19 36 ALA B O 1
ATOM 1759 N N . ALA B 1 37 ? -16.828 1.88 -11.352 1 56.31 37 ALA B N 1
ATOM 1760 C CA . ALA B 1 37 ? -16.734 0.423 -11.328 1 56.31 37 ALA B CA 1
ATOM 1761 C C . ALA B 1 37 ? -15.617 -0.033 -10.398 1 56.31 37 ALA B C 1
ATOM 1763 O O . ALA B 1 37 ? -14.484 0.456 -10.484 1 56.31 37 ALA B O 1
ATOM 1764 N N . HIS B 1 38 ? -16.047 -0.567 -9.25 1 71.88 38 HIS B N 1
ATOM 1765 C CA . HIS B 1 38 ? -15.125 -1.072 -8.242 1 71.88 38 HIS B CA 1
ATOM 1766 C C . HIS B 1 38 ? -14.164 -2.102 -8.836 1 71.88 38 HIS B C 1
ATOM 1768 O O . HIS B 1 38 ? -14.531 -2.83 -9.766 1 71.88 38 HIS B O 1
ATOM 1774 N N . PRO B 1 39 ? -12.977 -2.082 -8.438 1 78.5 39 PRO B N 1
ATOM 1775 C CA . PRO B 1 39 ? -11.977 -3.057 -8.891 1 78.5 39 PRO B CA 1
ATOM 1776 C C . PRO B 1 39 ? -12.289 -4.477 -8.422 1 78.5 39 PRO B C 1
ATOM 1778 O O . PRO B 1 39 ? -11.648 -5.434 -8.875 1 78.5 39 PRO B O 1
ATOM 1781 N N . GLY B 1 40 ? -13.328 -4.676 -7.637 1 88.62 40 GLY B N 1
ATOM 1782 C CA . GLY B 1 40 ? -13.641 -5.973 -7.059 1 88.62 40 GLY B CA 1
ATOM 1783 C C . GLY B 1 40 ? -12.906 -6.238 -5.754 1 88.62 40 GLY B C 1
ATOM 1784 O O . GLY B 1 40 ? -13.516 -6.23 -4.684 1 88.62 40 GLY B O 1
ATOM 1785 N N . LEU B 1 41 ? -11.539 -6.336 -5.91 1 91.69 41 LEU B N 1
ATOM 1786 C CA . LEU B 1 41 ? -10.695 -6.535 -4.738 1 91.69 41 LEU B CA 1
ATOM 1787 C C . LEU B 1 41 ? -9.617 -5.457 -4.648 1 91.69 41 LEU B C 1
ATOM 1789 O O . LEU B 1 41 ? -9.07 -5.035 -5.668 1 91.69 41 LEU B O 1
ATOM 1793 N N . VAL B 1 42 ? -9.328 -5.113 -3.41 1 90.25 42 VAL B N 1
ATOM 1794 C CA . VAL B 1 42 ? -8.234 -4.176 -3.195 1 90.25 42 VAL B CA 1
ATOM 1795 C C . VAL B 1 42 ? -7.281 -4.727 -2.135 1 90.25 42 VAL B C 1
ATOM 1797 O O . VAL B 1 42 ? -7.715 -5.395 -1.191 1 90.25 42 VAL B O 1
ATOM 1800 N N . TYR B 1 43 ? -5.992 -4.504 -2.428 1 90.25 43 TYR B N 1
ATOM 1801 C CA . TYR B 1 43 ? -4.965 -4.734 -1.417 1 90.25 43 TYR B CA 1
ATOM 1802 C C . TYR B 1 43 ? -4.766 -3.5 -0.55 1 90.25 43 TYR B C 1
ATOM 1804 O O . TYR B 1 43 ? -4.32 -2.457 -1.037 1 90.25 43 TYR B O 1
ATOM 1812 N N . ASP B 1 44 ? -5.117 -3.588 0.684 1 85.12 44 ASP B N 1
ATOM 1813 C CA . ASP B 1 44 ? -5.055 -2.383 1.504 1 85.12 44 ASP B CA 1
ATOM 1814 C C . ASP B 1 44 ? -4.008 -2.52 2.605 1 85.12 44 ASP B C 1
ATOM 1816 O O . ASP B 1 44 ? -3.824 -3.602 3.166 1 85.12 44 ASP B O 1
ATOM 1820 N N . MET B 1 45 ? -3.312 -1.516 2.67 1 82.56 45 MET B N 1
ATOM 1821 C CA . MET B 1 45 ? -2.395 -1.41 3.801 1 82.56 45 MET B CA 1
ATOM 1822 C C . MET B 1 45 ? -3.072 -0.741 4.992 1 82.56 45 MET B C 1
ATOM 1824 O O . MET B 1 45 ? -3.881 0.173 4.82 1 82.56 45 MET B O 1
ATOM 1828 N N . ARG B 1 46 ? -2.736 -1.221 6.141 1 75.5 46 ARG B N 1
ATOM 1829 C CA . ARG B 1 46 ? -3.258 -0.615 7.359 1 75.5 46 ARG B CA 1
ATOM 1830 C C . ARG B 1 46 ? -2.207 0.27 8.023 1 75.5 46 ARG B C 1
ATOM 1832 O O . ARG B 1 46 ? -1.009 0.109 7.781 1 75.5 46 ARG B O 1
ATOM 1839 N N . PRO B 1 47 ? -2.73 1.191 8.75 1 70.5 47 PRO B N 1
ATOM 1840 C CA . PRO B 1 47 ? -1.769 2.031 9.469 1 70.5 47 PRO B CA 1
ATOM 1841 C C . PRO B 1 47 ? -0.793 1.217 10.32 1 70.5 47 PRO B C 1
ATOM 1843 O O . PRO B 1 47 ? 0.348 1.638 10.523 1 70.5 47 PRO B O 1
ATOM 1846 N N . SER B 1 48 ? -1.232 0.003 10.695 1 71.44 48 SER B N 1
ATOM 1847 C CA . SER B 1 48 ? -0.371 -0.862 11.492 1 71.44 48 SER B CA 1
ATOM 1848 C C . SER B 1 48 ? 0.827 -1.35 10.688 1 71.44 48 SER B C 1
ATOM 1850 O O . SER B 1 48 ? 1.82 -1.808 11.258 1 71.44 48 SER B O 1
ATOM 1852 N N . ASP B 1 49 ? 0.713 -1.197 9.398 1 75.44 49 ASP B N 1
ATOM 1853 C CA . ASP B 1 49 ? 1.794 -1.651 8.531 1 75.44 49 ASP B CA 1
ATOM 1854 C C . ASP B 1 49 ? 2.832 -0.551 8.328 1 75.44 49 ASP B C 1
ATOM 1856 O O . ASP B 1 49 ? 3.838 -0.759 7.641 1 75.44 49 ASP B O 1
ATOM 1860 N N . TYR B 1 50 ? 2.629 0.457 9.039 1 75.62 50 TYR B N 1
ATOM 1861 C CA . TYR B 1 50 ? 3.424 1.648 8.758 1 75.62 50 TYR B CA 1
ATOM 1862 C C . TYR B 1 50 ? 4.902 1.393 9.023 1 75.62 50 TYR B C 1
ATOM 1864 O O . TYR B 1 50 ? 5.754 1.729 8.203 1 75.62 50 TYR B O 1
ATOM 1872 N N . VAL B 1 51 ? 5.129 0.801 10.125 1 76.06 51 VAL B N 1
ATOM 1873 C CA . VAL B 1 51 ? 6.523 0.572 10.492 1 76.06 51 VAL B CA 1
ATOM 1874 C C . VAL B 1 51 ? 7.191 -0.314 9.438 1 76.06 51 VAL B C 1
ATOM 1876 O O . VAL B 1 51 ? 8.305 -0.031 9 1 76.06 51 VAL B O 1
ATOM 1879 N N . ARG B 1 52 ? 6.461 -1.313 9.031 1 76.88 52 ARG B N 1
ATOM 1880 C CA . ARG B 1 52 ? 7 -2.209 8.016 1 76.88 52 ARG B CA 1
ATOM 1881 C C . ARG B 1 52 ? 7.211 -1.474 6.695 1 76.88 52 ARG B C 1
ATOM 1883 O O . ARG B 1 52 ? 8.172 -1.738 5.977 1 76.88 52 ARG B O 1
ATOM 1890 N N . PHE B 1 53 ? 6.41 -0.62 6.504 1 76.25 53 PHE B N 1
ATOM 1891 C CA . PHE B 1 53 ? 6.52 0.17 5.285 1 76.25 53 PHE B CA 1
ATOM 1892 C C . PHE B 1 53 ? 7.75 1.069 5.332 1 76.25 53 PHE B C 1
ATOM 1894 O O . PHE B 1 53 ? 8.523 1.117 4.375 1 76.25 53 PHE B O 1
ATOM 1901 N N . LEU B 1 54 ? 7.898 1.674 6.465 1 77.25 54 LEU B N 1
ATOM 1902 C CA . LEU B 1 54 ? 9.062 2.539 6.613 1 77.25 54 LEU B CA 1
ATOM 1903 C C . LEU B 1 54 ? 10.352 1.735 6.488 1 77.25 54 LEU B C 1
ATOM 1905 O O . LEU B 1 54 ? 11.312 2.188 5.855 1 77.25 54 LEU B O 1
ATOM 1909 N N . CYS B 1 55 ? 10.266 0.647 7.055 1 76.69 55 CYS B N 1
ATOM 1910 C CA . CYS B 1 55 ? 11.422 -0.244 6.957 1 76.69 55 CYS B CA 1
ATOM 1911 C C . CYS B 1 55 ? 11.711 -0.602 5.504 1 76.69 55 CYS B C 1
ATOM 1913 O O . CYS B 1 55 ? 12.867 -0.597 5.078 1 76.69 55 CYS B O 1
ATOM 1915 N N . SER B 1 56 ? 10.75 -0.857 4.812 1 73.19 56 SER B N 1
ATOM 1916 C CA . SER B 1 56 ? 10.906 -1.236 3.412 1 73.19 56 SER B CA 1
ATOM 1917 C C . SER B 1 56 ? 11.453 -0.08 2.584 1 73.19 56 SER B C 1
ATOM 1919 O O . SER B 1 56 ? 12.094 -0.297 1.552 1 73.19 56 SER B O 1
ATOM 1921 N N . MET B 1 57 ? 11.172 1.145 3.09 1 70.75 57 MET B N 1
ATOM 1922 C CA . MET B 1 57 ? 11.648 2.334 2.389 1 70.75 57 MET B CA 1
ATOM 1923 C C . MET B 1 57 ? 13.109 2.611 2.717 1 70.75 57 MET B C 1
ATOM 1925 O O . MET B 1 57 ? 13.734 3.488 2.115 1 70.75 57 MET B O 1
ATOM 1929 N N . GLY B 1 58 ? 13.586 1.885 3.754 1 69.5 58 GLY B N 1
ATOM 1930 C CA . GLY B 1 58 ? 15.008 2.006 4.059 1 69.5 58 GLY B CA 1
AT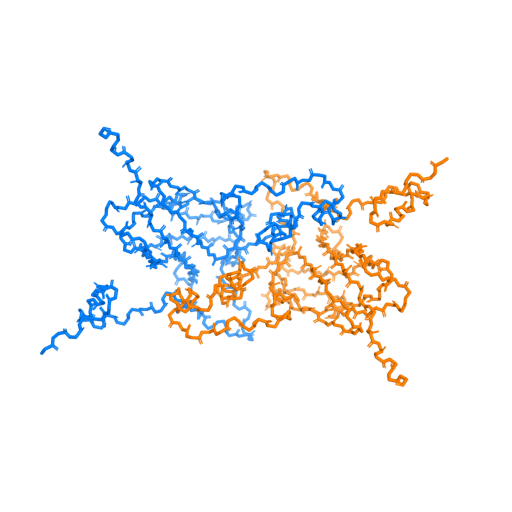OM 1931 C C . GLY B 1 58 ? 15.289 2.922 5.23 1 69.5 58 GLY B C 1
ATOM 1932 O O . GLY B 1 58 ? 16.438 3.297 5.469 1 69.5 58 GLY B O 1
ATOM 1933 N N . TYR B 1 59 ? 14.273 3.275 5.863 1 70.94 59 TYR B N 1
ATOM 1934 C CA . TYR B 1 59 ? 14.523 4.078 7.051 1 70.94 59 TYR B CA 1
ATOM 1935 C C . TYR B 1 59 ? 15.203 3.252 8.133 1 70.94 59 TYR B C 1
ATOM 1937 O O . TYR B 1 59 ? 14.883 2.072 8.312 1 70.94 59 TYR B O 1
ATOM 1945 N N . ASN B 1 60 ? 16.062 3.916 8.75 1 73.38 60 ASN B N 1
ATOM 1946 C CA . ASN B 1 60 ? 16.766 3.178 9.797 1 73.38 60 ASN B CA 1
ATOM 1947 C C . ASN B 1 60 ? 15.953 3.133 11.094 1 73.38 60 ASN B C 1
ATOM 1949 O O . ASN B 1 60 ? 14.961 3.854 11.234 1 73.38 60 ASN B O 1
ATOM 1953 N N . ASN B 1 61 ? 16.438 2.289 11.984 1 74.56 61 ASN B N 1
ATOM 1954 C CA . ASN B 1 61 ? 15.727 2.031 13.227 1 74.56 61 ASN B CA 1
ATOM 1955 C C . ASN B 1 61 ? 15.555 3.305 14.047 1 74.56 61 ASN B C 1
ATOM 1957 O O . ASN B 1 61 ? 14.508 3.514 14.672 1 74.56 61 ASN B O 1
ATOM 1961 N N . SER B 1 62 ? 16.594 4.098 13.984 1 73.75 62 SER B N 1
ATOM 1962 C CA . SER B 1 62 ? 16.547 5.324 14.773 1 73.75 62 SER B CA 1
ATOM 1963 C C . SER B 1 62 ? 15.469 6.273 14.242 1 73.75 62 SER B C 1
ATOM 1965 O O . SER B 1 62 ? 14.719 6.859 15.023 1 73.75 62 SER B O 1
ATOM 1967 N N . ALA B 1 63 ? 15.438 6.395 12.992 1 70.12 63 ALA B N 1
ATOM 1968 C CA . ALA B 1 63 ? 14.43 7.25 12.375 1 70.12 63 ALA B CA 1
ATOM 1969 C C . ALA B 1 63 ? 13.023 6.711 12.625 1 70.12 63 ALA B C 1
ATOM 1971 O O . ALA B 1 63 ? 12.117 7.469 12.977 1 70.12 63 ALA B O 1
ATOM 1972 N N . ILE B 1 64 ? 12.914 5.414 12.477 1 73.94 64 ILE B N 1
ATOM 1973 C CA . ILE B 1 64 ? 11.617 4.773 12.664 1 73.94 64 ILE B CA 1
ATOM 1974 C C . ILE B 1 64 ? 11.172 4.926 14.117 1 73.94 64 ILE B C 1
ATOM 1976 O O . ILE B 1 64 ? 10.023 5.273 14.383 1 73.94 64 ILE B O 1
ATOM 1980 N N . ALA B 1 65 ? 12.086 4.691 14.961 1 71.56 65 ALA B N 1
ATOM 1981 C CA . ALA B 1 65 ? 11.781 4.844 16.375 1 71.56 65 ALA B CA 1
ATOM 1982 C C . ALA B 1 65 ? 11.305 6.262 16.688 1 71.56 65 ALA B C 1
ATOM 1984 O O . ALA B 1 65 ? 10.375 6.449 17.469 1 71.56 65 ALA B O 1
ATOM 1985 N N . SER B 1 66 ? 11.977 7.141 16.047 1 66.06 66 SER B N 1
ATOM 1986 C CA . SER B 1 66 ? 11.609 8.539 16.266 1 66.06 66 SER B CA 1
ATOM 1987 C C . SER B 1 66 ? 10.211 8.828 15.711 1 66.06 66 SER B C 1
ATOM 1989 O O . SER B 1 66 ? 9.461 9.609 16.297 1 66.06 66 SER B O 1
ATOM 1991 N N . MET B 1 67 ? 9.906 8.133 14.641 1 66.44 67 MET B N 1
ATOM 1992 C CA . MET B 1 67 ? 8.648 8.383 13.945 1 66.44 67 MET B CA 1
ATOM 1993 C C . MET B 1 67 ? 7.488 7.703 14.664 1 66.44 67 MET B C 1
ATOM 1995 O O . MET B 1 67 ? 6.398 8.266 14.758 1 66.44 67 MET B O 1
ATOM 1999 N N . VAL B 1 68 ? 7.723 6.527 15.117 1 65.94 68 VAL B N 1
ATOM 2000 C CA . VAL B 1 68 ? 6.605 5.758 15.648 1 65.94 68 VAL B CA 1
ATOM 2001 C C . VAL B 1 68 ? 6.656 5.766 17.172 1 65.94 68 VAL B C 1
ATOM 2003 O O . VAL B 1 68 ? 5.746 5.262 17.844 1 65.94 68 VAL B O 1
ATOM 2006 N N . GLN B 1 69 ? 7.578 6.395 17.703 1 61.38 69 GLN B N 1
ATOM 2007 C CA . GLN B 1 69 ? 7.781 6.555 19.141 1 61.38 69 GLN B CA 1
ATOM 2008 C C . GLN B 1 69 ? 7.793 5.203 19.844 1 61.38 69 GLN B C 1
ATOM 2010 O O . GLN B 1 69 ? 7.227 5.062 20.938 1 61.38 69 GLN B O 1
ATOM 2015 N N . GLN B 1 70 ? 8.023 4.16 19.172 1 61.22 70 GLN B N 1
ATOM 2016 C CA . GLN B 1 70 ? 8.211 2.826 19.719 1 61.22 70 GLN B CA 1
ATOM 2017 C C . GLN B 1 70 ? 9.445 2.152 19.141 1 61.22 70 GLN B C 1
ATOM 2019 O O . GLN B 1 70 ? 9.836 2.445 18 1 61.22 70 GLN B O 1
ATOM 2024 N N . HIS B 1 71 ? 10.227 1.593 20.016 1 59.56 71 HIS B N 1
ATOM 2025 C CA . HIS B 1 71 ? 11.352 0.809 19.531 1 59.56 71 HIS B CA 1
ATOM 2026 C C . HIS B 1 71 ? 10.875 -0.415 18.75 1 59.56 71 HIS B C 1
ATOM 2028 O O . HIS B 1 71 ? 10.484 -1.419 19.344 1 59.56 71 HIS B O 1
ATOM 2034 N N . THR B 1 72 ? 10.438 -0.164 17.594 1 60.5 72 THR B N 1
ATOM 2035 C CA . THR B 1 72 ? 10.086 -1.315 16.766 1 60.5 72 THR B CA 1
ATOM 2036 C C . THR B 1 72 ? 11.156 -1.574 15.719 1 60.5 72 THR B C 1
ATOM 2038 O O . THR B 1 72 ? 11.266 -0.833 14.742 1 60.5 72 THR B O 1
ATOM 2041 N N . PRO B 1 73 ? 12.086 -2.391 16.078 1 60.22 73 PRO B N 1
ATOM 2042 C CA . PRO B 1 73 ? 13.141 -2.666 15.102 1 60.22 73 PRO B CA 1
ATOM 2043 C C . PRO B 1 73 ? 12.594 -3.201 13.781 1 60.22 73 PRO B C 1
ATOM 2045 O O . PRO B 1 73 ? 11.609 -3.953 13.773 1 60.22 73 PRO B O 1
ATOM 2048 N N . CYS B 1 74 ? 12.961 -2.385 12.727 1 66.75 74 CYS B N 1
ATOM 2049 C CA . CYS B 1 74 ? 12.758 -3.021 11.43 1 66.75 74 CYS B CA 1
ATOM 2050 C C . CYS B 1 74 ? 13.281 -4.453 11.438 1 66.75 74 CYS B C 1
ATOM 2052 O O . CYS B 1 74 ? 14.391 -4.711 11.898 1 66.75 74 CYS B O 1
ATOM 2054 N N . GLN B 1 75 ? 12.344 -5.332 11.688 1 58.03 75 GLN B N 1
ATOM 2055 C CA . GLN B 1 75 ? 12.859 -6.691 11.539 1 58.03 75 GLN B CA 1
ATOM 2056 C C . GLN B 1 75 ? 13.461 -6.902 10.156 1 58.03 75 GLN B C 1
ATOM 2058 O O . GLN B 1 75 ? 12.758 -6.844 9.148 1 58.03 75 GLN B O 1
ATOM 2063 N N . HIS B 1 76 ? 14.602 -6.348 9.922 1 54.38 76 HIS B N 1
ATOM 2064 C CA . HIS B 1 76 ? 15.32 -6.512 8.664 1 54.38 76 HIS B CA 1
ATOM 2065 C C . HIS B 1 76 ? 15.227 -7.945 8.164 1 54.38 76 HIS B C 1
ATOM 2067 O O . HIS B 1 76 ? 16.109 -8.414 7.43 1 54.38 76 HIS B O 1
ATOM 2073 N N . SER B 1 77 ? 14.289 -8.672 8.594 1 53.88 77 SER B N 1
ATOM 2074 C CA . SER B 1 77 ? 14.312 -9.945 7.891 1 53.88 77 SER B CA 1
ATOM 2075 C C . SER B 1 77 ? 13.68 -9.82 6.508 1 53.88 77 SER B C 1
ATOM 2077 O O . SER B 1 77 ? 12.688 -9.125 6.332 1 53.88 77 SER B O 1
ATOM 2079 N N . PRO B 1 78 ? 14.531 -10.094 5.516 1 54.69 78 PRO B N 1
ATOM 2080 C CA . PRO B 1 78 ? 14 -10.156 4.152 1 54.69 78 PRO B CA 1
ATOM 2081 C C . PRO B 1 78 ? 12.531 -10.562 4.109 1 54.69 78 PRO B C 1
ATOM 2083 O O . PRO B 1 78 ? 11.781 -10.078 3.262 1 54.69 78 PRO B O 1
ATOM 2086 N N . LYS B 1 79 ? 12.148 -11.203 5.078 1 57.88 79 LYS B N 1
ATOM 2087 C CA . LYS B 1 79 ? 10.789 -11.75 5.098 1 57.88 79 LYS B CA 1
ATOM 2088 C C . LYS B 1 79 ? 9.773 -10.672 5.461 1 57.88 79 LYS B C 1
ATOM 2090 O O . LYS B 1 79 ? 8.641 -10.695 4.984 1 57.88 79 LYS B O 1
ATOM 2095 N N . SER B 1 80 ? 10.227 -9.789 6.227 1 59.5 80 SER B N 1
ATOM 2096 C CA . SER B 1 80 ? 9.266 -8.805 6.719 1 59.5 80 SER B CA 1
ATOM 2097 C C . SER B 1 80 ? 8.758 -7.922 5.59 1 59.5 80 SER B C 1
ATOM 2099 O O . SER B 1 80 ? 7.57 -7.586 5.539 1 59.5 80 SER B O 1
ATOM 2101 N N . GLN B 1 81 ? 9.562 -7.652 4.641 1 69.75 81 GLN B N 1
ATOM 2102 C CA . GLN B 1 81 ? 9.164 -6.785 3.535 1 69.75 81 GLN B CA 1
ATOM 2103 C C . GLN B 1 81 ? 8.258 -7.531 2.555 1 69.75 81 GLN B C 1
ATOM 2105 O O . GLN B 1 81 ? 7.426 -6.918 1.885 1 69.75 81 GLN B O 1
ATOM 2110 N N . LEU B 1 82 ? 8.359 -8.844 2.699 1 77.44 82 LEU B N 1
ATOM 2111 C CA . LEU B 1 82 ? 7.605 -9.68 1.774 1 77.44 82 LEU B CA 1
ATOM 2112 C C . LEU B 1 82 ? 6.117 -9.672 2.119 1 77.44 82 LEU B C 1
ATOM 2114 O O . LEU B 1 82 ? 5.273 -9.891 1.248 1 77.44 82 LEU B O 1
ATOM 2118 N N . ASN B 1 83 ? 5.875 -9.234 3.357 1 79.19 83 ASN B N 1
ATOM 2119 C CA . ASN B 1 83 ? 4.48 -9.391 3.768 1 79.19 83 ASN B CA 1
ATOM 2120 C C . ASN B 1 83 ? 3.756 -8.055 3.83 1 79.19 83 ASN B C 1
ATOM 2122 O O . ASN B 1 83 ? 2.67 -7.957 4.402 1 79.19 83 ASN B O 1
ATOM 2126 N N . LEU B 1 84 ? 4.414 -7.02 3.281 1 82.38 84 LEU B N 1
ATOM 2127 C CA . LEU B 1 84 ? 3.623 -5.812 3.072 1 82.38 84 LEU B CA 1
ATOM 2128 C C . LEU B 1 84 ? 2.424 -6.098 2.174 1 82.38 84 LEU B C 1
ATOM 2130 O O . LEU B 1 84 ? 2.555 -6.785 1.157 1 82.38 84 LEU B O 1
ATOM 2134 N N . ASN B 1 85 ? 1.254 -5.555 2.578 1 87.25 85 ASN B N 1
ATOM 2135 C CA . ASN B 1 85 ? 0.044 -5.887 1.834 1 87.25 85 ASN B CA 1
ATOM 2136 C C . ASN B 1 85 ? -0.13 -4.988 0.615 1 87.25 85 ASN B C 1
ATOM 2138 O O . ASN B 1 85 ? -0.987 -4.102 0.609 1 87.25 85 ASN B O 1
ATOM 2142 N N . VAL B 1 86 ? 0.607 -5.23 -0.379 1 87.19 86 VAL B N 1
ATOM 2143 C CA . VAL B 1 86 ? 0.581 -4.496 -1.641 1 87.19 86 VAL B CA 1
ATOM 2144 C C . VAL B 1 86 ? 0.159 -5.43 -2.771 1 87.19 86 VAL B C 1
ATOM 2146 O O . VAL B 1 86 ? 0.233 -6.656 -2.635 1 87.19 86 VAL B O 1
ATOM 2149 N N . PRO B 1 87 ? -0.274 -4.805 -3.828 1 88.31 87 PRO B N 1
ATOM 2150 C CA . PRO B 1 87 ? -0.725 -5.625 -4.953 1 88.31 87 PRO B CA 1
ATOM 2151 C C . PRO B 1 87 ? 0.43 -6.141 -5.809 1 88.31 87 PRO B C 1
ATOM 2153 O O . PRO B 1 87 ? 0.489 -5.859 -7.008 1 88.31 87 PRO B O 1
ATOM 2156 N N . SER B 1 88 ? 1.285 -6.84 -5.199 1 87 88 SER B N 1
ATOM 2157 C CA . SER B 1 88 ? 2.426 -7.473 -5.852 1 87 88 SER B CA 1
ATOM 2158 C C . SER B 1 88 ? 3.17 -8.398 -4.898 1 87 88 SER B C 1
ATOM 2160 O O . SER B 1 88 ? 3.02 -8.289 -3.678 1 87 88 SER B O 1
ATOM 2162 N N . ILE B 1 89 ? 3.844 -9.266 -5.441 1 89.25 89 ILE B N 1
ATOM 2163 C CA . ILE B 1 89 ? 4.777 -10.086 -4.684 1 89.25 89 ILE B CA 1
ATOM 2164 C C . ILE B 1 89 ? 6.133 -10.117 -5.387 1 89.25 89 ILE B C 1
ATOM 2166 O O . ILE B 1 89 ? 6.227 -10.539 -6.543 1 89.25 89 ILE B O 1
ATOM 2170 N N . THR B 1 90 ? 7.082 -9.57 -4.734 1 85.25 90 THR B N 1
ATOM 2171 C CA . THR B 1 90 ? 8.445 -9.578 -5.25 1 85.25 90 THR B CA 1
ATOM 2172 C C . THR B 1 90 ? 9.375 -10.32 -4.297 1 85.25 90 THR B C 1
ATOM 2174 O O . THR B 1 90 ? 9.508 -9.945 -3.129 1 85.25 90 THR B O 1
ATOM 2177 N N . ILE B 1 91 ? 9.977 -11.312 -4.773 1 88 91 ILE B N 1
ATOM 2178 C CA . ILE B 1 91 ? 10.914 -12.117 -4 1 88 91 ILE B CA 1
ATOM 2179 C C . ILE B 1 91 ? 12.312 -12.008 -4.605 1 88 91 ILE B C 1
ATOM 2181 O O . ILE B 1 91 ? 12.617 -12.672 -5.598 1 88 91 ILE B O 1
ATOM 2185 N N . PRO B 1 92 ? 13.141 -11.234 -3.977 1 82.69 92 PRO B N 1
ATOM 2186 C CA . PRO B 1 92 ? 14.453 -11 -4.578 1 82.69 92 PRO B CA 1
ATOM 2187 C C . PRO B 1 92 ? 15.375 -12.211 -4.484 1 82.69 92 PRO B C 1
ATOM 2189 O O . PRO B 1 92 ? 16.328 -12.336 -5.262 1 82.69 92 PRO B O 1
ATOM 2192 N N . GLU B 1 93 ? 15.117 -13.07 -3.438 1 85.06 93 GLU B N 1
ATOM 2193 C CA . GLU B 1 93 ? 15.914 -14.281 -3.273 1 85.06 93 GLU B CA 1
ATOM 2194 C C . GLU B 1 93 ? 15.047 -15.461 -2.834 1 85.06 93 GLU B C 1
ATOM 2196 O O . GLU B 1 93 ? 14.664 -15.555 -1.663 1 85.06 93 GLU B O 1
ATOM 2201 N N . LEU B 1 94 ? 14.844 -16.359 -3.699 1 89.25 94 LEU B N 1
ATOM 2202 C CA . LEU B 1 94 ? 14.109 -17.578 -3.381 1 89.25 94 LEU B CA 1
ATOM 2203 C C . LEU B 1 94 ? 15.039 -18.781 -3.344 1 89.25 94 LEU B C 1
ATOM 2205 O O . LEU B 1 94 ? 15.602 -19.172 -4.371 1 89.25 94 LEU B O 1
ATOM 2209 N N . ARG B 1 95 ? 15.156 -19.203 -2.086 1 86.38 95 ARG B N 1
ATOM 2210 C CA . ARG B 1 95 ? 15.875 -20.453 -1.855 1 86.38 95 ARG B CA 1
ATOM 2211 C C . ARG B 1 95 ? 14.93 -21.531 -1.346 1 86.38 95 ARG B C 1
ATOM 2213 O O . ARG B 1 95 ? 14.375 -21.422 -0.25 1 86.38 95 ARG B O 1
ATOM 2220 N N . GLY B 1 96 ? 14.664 -22.469 -2.076 1 89.06 96 GLY B N 1
ATOM 222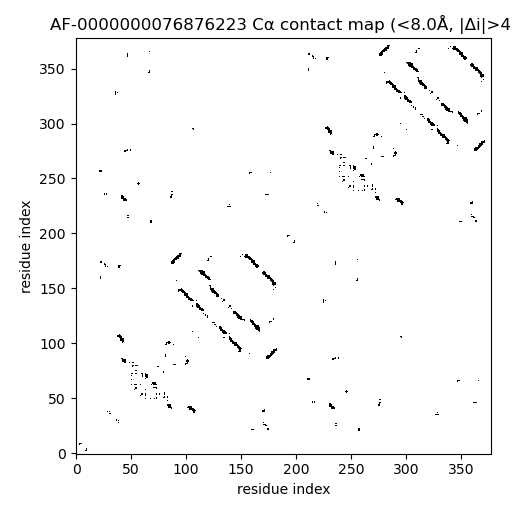1 C CA . GLY B 1 96 ? 13.734 -23.5 -1.645 1 89.06 96 GLY B CA 1
ATOM 2222 C C . GLY B 1 96 ? 12.281 -23.062 -1.682 1 89.06 96 GLY B C 1
ATOM 2223 O O . GLY B 1 96 ? 11.781 -22.656 -2.734 1 89.06 96 GLY B O 1
ATOM 2224 N N . LYS B 1 97 ? 11.719 -23.109 -0.433 1 92.69 97 LYS B N 1
ATOM 2225 C CA . LYS B 1 97 ? 10.305 -22.766 -0.339 1 92.69 97 LYS B CA 1
ATOM 2226 C C . LYS B 1 97 ? 10.086 -21.484 0.461 1 92.69 97 LYS B C 1
ATOM 2228 O O . LYS B 1 97 ? 10.82 -21.219 1.416 1 92.69 97 LYS B O 1
ATOM 2233 N N . LEU B 1 98 ? 9.102 -20.703 0.051 1 93.44 98 LEU B N 1
ATOM 2234 C CA . LEU B 1 98 ? 8.734 -19.469 0.739 1 93.44 98 LEU B CA 1
ATOM 2235 C C . LEU B 1 98 ? 7.25 -19.156 0.549 1 93.44 98 LEU B C 1
ATOM 2237 O O . LEU B 1 98 ? 6.715 -19.328 -0.55 1 93.44 98 LEU B O 1
ATOM 2241 N N . SER B 1 99 ? 6.633 -18.859 1.631 1 95.25 99 SER B N 1
ATOM 2242 C CA . SER B 1 99 ? 5.23 -18.453 1.54 1 95.25 99 SER B CA 1
ATOM 2243 C C . SER B 1 99 ? 5.051 -16.984 1.893 1 95.25 99 SER B C 1
ATOM 2245 O O . SER B 1 99 ? 5.684 -16.484 2.824 1 95.25 99 SER B O 1
ATOM 2247 N N . VAL B 1 100 ? 4.234 -16.328 1.149 1 94.38 100 VAL B N 1
ATOM 2248 C CA . VAL B 1 100 ? 3.914 -14.914 1.355 1 94.38 100 VAL B CA 1
ATOM 2249 C C . VAL B 1 100 ? 2.408 -14.75 1.535 1 94.38 100 VAL B C 1
ATOM 2251 O O . VAL B 1 100 ? 1.618 -15.375 0.823 1 94.38 100 VAL B O 1
ATOM 2254 N N . SER B 1 101 ? 1.988 -13.906 2.451 1 93.44 101 SER B N 1
ATOM 2255 C CA . SER B 1 101 ? 0.568 -13.664 2.689 1 93.44 101 SER B CA 1
ATOM 2256 C C . SER B 1 101 ? 0.127 -12.328 2.104 1 93.44 101 SER B C 1
ATOM 2258 O O . SER B 1 101 ? 0.894 -11.359 2.104 1 93.44 101 SER B O 1
ATOM 2260 N N . ARG B 1 102 ? -1.045 -12.297 1.612 1 92.88 102 ARG B N 1
ATOM 2261 C CA . ARG B 1 102 ? -1.723 -11.078 1.199 1 92.88 102 ARG B CA 1
ATOM 2262 C C . ARG B 1 102 ? -3.172 -11.062 1.672 1 92.88 102 ARG B C 1
ATOM 2264 O O . ARG B 1 102 ? -3.768 -12.125 1.891 1 92.88 102 ARG B O 1
ATOM 2271 N N . THR B 1 103 ? -3.672 -9.938 1.903 1 92.69 103 THR B N 1
ATOM 2272 C CA . THR B 1 103 ? -5.062 -9.727 2.295 1 92.69 103 THR B CA 1
ATOM 2273 C C . THR B 1 103 ? -5.781 -8.844 1.283 1 92.69 103 THR B C 1
ATOM 2275 O O . THR B 1 103 ? -5.227 -7.844 0.82 1 92.69 103 THR B O 1
ATOM 2278 N N . VAL B 1 104 ? -7.016 -9.25 0.947 1 92.88 104 VAL B N 1
ATOM 2279 C CA . VAL B 1 104 ? -7.801 -8.445 0.021 1 92.88 104 VAL B CA 1
ATOM 2280 C C . VAL B 1 104 ? -9.148 -8.094 0.656 1 92.88 104 VAL B C 1
ATOM 2282 O O . VAL B 1 104 ? -9.688 -8.867 1.444 1 92.88 104 VAL B O 1
ATOM 2285 N N . THR B 1 105 ? -9.594 -6.984 0.34 1 90.44 105 THR B N 1
ATOM 2286 C CA . THR B 1 105 ? -10.922 -6.512 0.724 1 90.44 105 THR B CA 1
ATOM 2287 C C . THR B 1 105 ? -11.836 -6.422 -0.493 1 90.44 105 THR B C 1
ATOM 2289 O O . THR B 1 105 ? -11.445 -5.891 -1.533 1 90.44 105 THR B O 1
ATOM 2292 N N . ASN B 1 106 ? -12.992 -6.941 -0.38 1 90.88 106 ASN B N 1
ATOM 2293 C CA . ASN B 1 106 ? -14.008 -6.852 -1.429 1 90.88 106 ASN B CA 1
ATOM 2294 C C . ASN B 1 106 ? -14.703 -5.496 -1.42 1 90.88 106 ASN B C 1
ATOM 2296 O O . ASN B 1 106 ? -15.297 -5.102 -0.412 1 90.88 106 ASN B O 1
ATOM 2300 N N . VAL B 1 107 ? -14.617 -4.852 -2.525 1 86 107 VAL B N 1
ATOM 2301 C CA . VAL B 1 107 ? -15.258 -3.543 -2.621 1 86 107 VAL B CA 1
ATOM 2302 C C . VAL B 1 107 ? -16.328 -3.572 -3.701 1 86 107 VAL B C 1
ATOM 2304 O O . VAL B 1 107 ? -16.875 -2.527 -4.078 1 86 107 VAL B O 1
ATOM 2307 N N . GLY B 1 108 ? -16.484 -4.715 -4.184 1 84.75 108 GLY B N 1
ATOM 2308 C CA . GLY B 1 108 ? -17.547 -4.941 -5.148 1 84.75 108 GLY B CA 1
ATOM 2309 C C . GLY B 1 108 ? -18.828 -5.445 -4.516 1 84.75 108 GLY B C 1
ATOM 2310 O O . GLY B 1 108 ? -19.156 -5.066 -3.391 1 84.75 108 GLY B O 1
ATOM 2311 N N . PRO B 1 109 ? -19.547 -6.207 -5.277 1 87.06 109 PRO B N 1
ATOM 2312 C CA . PRO B 1 109 ? -20.781 -6.762 -4.703 1 87.06 109 PRO B CA 1
ATOM 2313 C C . PRO B 1 109 ? -20.531 -7.551 -3.422 1 87.06 109 PRO B C 1
ATOM 2315 O O . PRO B 1 109 ? -19.531 -8.266 -3.318 1 87.06 109 PRO B O 1
ATOM 2318 N N . VAL B 1 110 ? -21.453 -7.438 -2.469 1 86.62 110 VAL B N 1
ATOM 2319 C CA . VAL B 1 110 ? -21.312 -8 -1.13 1 86.62 110 VAL B CA 1
ATOM 2320 C C . VAL B 1 110 ? -21.047 -9.5 -1.223 1 86.62 110 VAL B C 1
ATOM 2322 O O . VAL B 1 110 ? -20.188 -10.023 -0.514 1 86.62 110 VAL B O 1
ATOM 2325 N N . THR B 1 111 ? -21.891 -10.086 -2.064 1 92.56 111 THR B N 1
ATOM 2326 C CA . THR B 1 111 ? -21.672 -11.508 -2.301 1 92.56 111 THR B CA 1
ATOM 2327 C C . THR B 1 111 ? -20.828 -11.727 -3.557 1 92.56 111 THR B C 1
ATOM 2329 O O . THR B 1 111 ? -21.281 -11.43 -4.668 1 92.56 111 THR B O 1
ATOM 2332 N N . SER B 1 112 ? -19.609 -12.141 -3.348 1 94.62 112 SER B N 1
ATOM 2333 C CA . SER B 1 112 ? -18.703 -12.367 -4.461 1 94.62 112 SER B CA 1
ATOM 2334 C C . SER B 1 112 ? -17.828 -13.594 -4.219 1 94.62 112 SER B C 1
ATOM 2336 O O . SER B 1 112 ? -17.516 -13.93 -3.074 1 94.62 112 SER B O 1
ATOM 2338 N N . LYS B 1 113 ? -17.516 -14.211 -5.289 1 98 113 LYS B N 1
ATOM 2339 C CA . LYS B 1 113 ? -16.609 -15.359 -5.273 1 98 113 LYS B CA 1
ATOM 2340 C C . LYS B 1 113 ? -15.492 -15.188 -6.301 1 98 113 LYS B C 1
ATOM 2342 O O . LYS B 1 113 ? -15.758 -14.984 -7.488 1 98 113 LYS B O 1
ATOM 2347 N N . TYR B 1 114 ? -14.328 -15.273 -5.832 1 97.75 114 TYR B N 1
ATOM 2348 C CA . TYR B 1 114 ? -13.172 -15.125 -6.715 1 97.75 114 TYR B CA 1
ATOM 2349 C C . TYR B 1 114 ? -12.367 -16.406 -6.781 1 97.75 114 TYR B C 1
ATOM 2351 O O . TYR B 1 114 ? -12.094 -17.031 -5.754 1 97.75 114 TYR B O 1
ATOM 2359 N N . ARG B 1 115 ? -11.906 -16.719 -7.957 1 98.69 115 ARG B N 1
ATOM 2360 C CA . ARG B 1 115 ? -11.023 -17.859 -8.18 1 98.69 115 ARG B CA 1
ATOM 2361 C C . ARG B 1 115 ? -9.625 -17.391 -8.57 1 98.69 115 ARG B C 1
ATOM 2363 O O . ARG B 1 115 ? -9.477 -16.469 -9.375 1 98.69 115 ARG B O 1
ATOM 2370 N N . ALA B 1 116 ? -8.695 -18.125 -8.039 1 98.5 116 ALA B N 1
ATOM 2371 C CA . ALA B 1 116 ? -7.309 -17.781 -8.344 1 98.5 116 ALA B CA 1
ATOM 2372 C C . ALA B 1 116 ? -6.848 -18.469 -9.625 1 98.5 116 ALA B C 1
ATOM 2374 O O . ALA B 1 116 ? -7.145 -19.641 -9.852 1 98.5 116 ALA B O 1
ATOM 2375 N N . ARG B 1 117 ? -6.188 -17.719 -10.43 1 97.94 117 ARG B N 1
ATOM 2376 C CA . ARG B 1 117 ? -5.453 -18.234 -11.586 1 97.94 117 ARG B CA 1
ATOM 2377 C C . ARG B 1 117 ? -3.996 -17.781 -11.547 1 97.94 117 ARG B C 1
ATOM 2379 O O . ARG B 1 117 ? -3.713 -16.594 -11.375 1 97.94 117 ARG B O 1
ATOM 2386 N N . VAL B 1 118 ? -3.113 -18.781 -11.75 1 97.5 118 VAL B N 1
ATOM 2387 C CA . VAL B 1 118 ? -1.695 -18.469 -11.609 1 97.5 118 VAL B CA 1
ATOM 2388 C C . VAL B 1 118 ? -0.977 -18.719 -12.938 1 97.5 118 VAL B C 1
ATOM 2390 O O . VAL B 1 118 ? -1.179 -19.75 -13.578 1 97.5 118 VAL B O 1
ATOM 2393 N N . GLU B 1 119 ? -0.281 -17.75 -13.344 1 93.62 119 GLU B N 1
ATOM 2394 C CA . GLU B 1 119 ? 0.835 -17.922 -14.273 1 93.62 119 GLU B CA 1
ATOM 2395 C C . GLU B 1 119 ? 2.174 -17.844 -13.539 1 93.62 119 GLU B C 1
ATOM 2397 O O . GLU B 1 119 ? 2.65 -16.766 -13.203 1 93.62 119 GLU B O 1
ATOM 2402 N N . ALA B 1 120 ? 2.73 -19.016 -13.414 1 94.62 120 ALA B N 1
ATOM 2403 C CA . ALA B 1 120 ? 3.922 -19.094 -12.57 1 94.62 120 ALA B CA 1
ATOM 2404 C C . ALA B 1 120 ? 5.148 -18.562 -13.305 1 94.62 120 ALA B C 1
ATOM 2406 O O . ALA B 1 120 ? 5.309 -18.781 -14.508 1 94.62 120 ALA B O 1
ATOM 2407 N N . PRO B 1 121 ? 5.969 -17.859 -12.539 1 88.94 121 PRO B N 1
ATOM 2408 C CA . PRO B 1 121 ? 7.262 -17.578 -13.156 1 88.94 121 PRO B CA 1
ATOM 2409 C C . PRO B 1 121 ? 8.008 -18.844 -13.578 1 88.94 121 PRO B C 1
ATOM 2411 O O . PRO B 1 121 ? 7.969 -19.844 -12.875 1 88.94 121 PRO B O 1
ATOM 2414 N N . PRO B 1 122 ? 8.656 -18.719 -14.703 1 88.31 122 PRO B N 1
ATOM 2415 C CA . PRO B 1 122 ? 9.453 -19.875 -15.102 1 88.31 122 PRO B CA 1
ATOM 2416 C C . PRO B 1 122 ? 10.398 -20.344 -13.992 1 88.31 122 PRO B C 1
ATOM 2418 O O . PRO B 1 122 ? 11.031 -19.516 -13.328 1 88.31 122 PRO B O 1
ATOM 2421 N N . GLY B 1 123 ? 10.43 -21.641 -13.75 1 90.56 123 GLY B N 1
ATOM 2422 C CA . GLY B 1 123 ? 11.344 -22.234 -12.781 1 90.56 123 GLY B CA 1
ATOM 2423 C C . GLY B 1 123 ? 10.82 -22.172 -11.359 1 90.56 123 GLY B C 1
ATOM 2424 O O . GLY B 1 123 ? 11.531 -22.516 -10.414 1 90.56 123 GLY B O 1
ATOM 2425 N N . VAL B 1 124 ? 9.602 -21.766 -11.219 1 94 124 VAL B N 1
ATOM 2426 C CA . VAL B 1 124 ? 9.023 -21.656 -9.883 1 94 124 VAL B CA 1
ATOM 2427 C C . VAL B 1 124 ? 7.648 -22.328 -9.859 1 94 124 VAL B C 1
ATOM 2429 O O . VAL B 1 124 ? 6.836 -22.109 -10.758 1 94 124 VAL B O 1
ATOM 2432 N N . ASN B 1 125 ? 7.449 -23.172 -8.906 1 95.94 125 ASN B N 1
ATOM 2433 C CA . ASN B 1 125 ? 6.094 -23.625 -8.609 1 95.94 125 ASN B CA 1
ATOM 2434 C C . ASN B 1 125 ? 5.371 -22.656 -7.68 1 95.94 125 ASN B C 1
ATOM 2436 O O . ASN B 1 125 ? 5.941 -22.203 -6.691 1 95.94 125 ASN B O 1
ATOM 2440 N N . VAL B 1 126 ? 4.141 -22.312 -8.039 1 98 126 VAL B N 1
ATOM 2441 C CA . VAL B 1 126 ? 3.361 -21.375 -7.246 1 98 126 VAL B CA 1
ATOM 2442 C C . VAL B 1 126 ? 1.999 -21.969 -6.91 1 98 126 VAL B C 1
ATOM 2444 O O . VAL B 1 126 ? 1.3 -22.469 -7.793 1 98 126 VAL B O 1
ATOM 2447 N N . THR B 1 127 ? 1.659 -21.953 -5.645 1 98.5 127 THR B N 1
ATOM 2448 C CA . THR B 1 127 ? 0.333 -22.375 -5.207 1 98.5 127 THR B CA 1
ATOM 2449 C C . THR B 1 127 ? -0.319 -21.312 -4.34 1 98.5 127 THR B C 1
ATOM 2451 O O . THR B 1 127 ? 0.369 -20.594 -3.615 1 98.5 127 THR B O 1
ATOM 2454 N N . VAL B 1 128 ? -1.619 -21.234 -4.477 1 98.75 128 VAL B N 1
ATOM 2455 C CA . VAL B 1 128 ? -2.402 -20.266 -3.725 1 98.75 128 VAL B CA 1
ATOM 2456 C C . VAL B 1 128 ? -3.404 -20.984 -2.826 1 98.75 128 VAL B C 1
ATOM 2458 O O . VAL B 1 128 ? -4.121 -21.875 -3.279 1 98.75 128 VAL B O 1
ATOM 2461 N N . ASN B 1 129 ? -3.389 -20.578 -1.521 1 98.56 129 ASN B N 1
ATOM 2462 C CA . ASN B 1 129 ? -4.301 -21.188 -0.555 1 98.56 129 ASN B CA 1
ATOM 2463 C C . ASN B 1 129 ? -4.949 -20.125 0.336 1 98.56 129 ASN B C 1
ATOM 2465 O O . ASN B 1 129 ? -4.254 -19.422 1.068 1 98.56 129 ASN B O 1
ATOM 2469 N N . PRO B 1 130 ? -6.258 -20.109 0.462 1 98.69 130 PRO B N 1
ATOM 2470 C CA . PRO B 1 130 ? -7.191 -20.828 -0.412 1 98.69 130 PRO B CA 1
ATOM 2471 C C . PRO B 1 130 ? -7.188 -20.297 -1.843 1 98.69 130 PRO B C 1
ATOM 2473 O O . PRO B 1 130 ? -6.789 -19.141 -2.078 1 98.69 130 PRO B O 1
ATOM 2476 N N . SER B 1 131 ? -7.621 -21.141 -2.783 1 98.62 131 SER B N 1
ATOM 2477 C CA . SER B 1 131 ? -7.68 -20.719 -4.18 1 98.62 131 SER B CA 1
ATOM 2478 C C . SER B 1 131 ? -9.039 -20.125 -4.52 1 98.62 131 SER B C 1
ATOM 2480 O O . SER B 1 131 ? -9.25 -19.641 -5.633 1 98.62 131 SER B O 1
ATOM 2482 N N . LEU B 1 132 ? -9.961 -20.234 -3.598 1 98.75 132 LEU B N 1
ATOM 2483 C CA . LEU B 1 132 ? -11.281 -19.641 -3.713 1 98.75 132 LEU B CA 1
ATOM 2484 C C . LEU B 1 132 ? -11.555 -18.688 -2.549 1 98.75 132 LEU B C 1
ATOM 2486 O O . LEU B 1 132 ? -11.391 -19.062 -1.386 1 98.75 132 LEU B O 1
ATOM 2490 N N . LEU B 1 133 ? -11.898 -17.5 -2.889 1 98.44 133 LEU B N 1
ATOM 2491 C CA . LEU B 1 133 ? -12.289 -16.516 -1.884 1 98.44 133 LEU B CA 1
ATOM 2492 C C . LEU B 1 133 ? -13.781 -16.203 -1.979 1 98.44 133 LEU B C 1
ATOM 2494 O O . LEU B 1 133 ? -14.273 -15.828 -3.043 1 98.44 133 LEU B O 1
ATOM 2498 N N . THR B 1 134 ? -14.477 -16.359 -0.91 1 98.12 134 THR B N 1
ATOM 2499 C CA . THR B 1 134 ? -15.906 -16.094 -0.861 1 98.12 134 THR B CA 1
ATOM 2500 C C . THR B 1 134 ? -16.219 -14.977 0.133 1 98.12 134 THR B C 1
ATOM 2502 O O . THR B 1 134 ? -15.836 -15.062 1.302 1 98.12 134 THR B O 1
ATOM 2505 N N . PHE B 1 135 ? -16.891 -14.039 -0.359 1 94.81 135 PHE B N 1
ATOM 2506 C CA . PHE B 1 135 ? -17.25 -12.883 0.455 1 94.81 135 PHE B CA 1
ATOM 2507 C C . PHE B 1 135 ? -18.75 -12.789 0.645 1 94.81 135 PHE B C 1
ATOM 2509 O O . PHE B 1 135 ? -19.516 -13.25 -0.202 1 94.81 135 PHE B O 1
ATOM 2516 N N . ASN B 1 136 ? -19.109 -12.172 1.758 1 93 136 ASN B N 1
ATOM 2517 C CA . ASN B 1 136 ? -20.5 -11.852 2.064 1 93 136 ASN B CA 1
ATOM 2518 C C . ASN B 1 136 ? -20.594 -10.656 3.006 1 93 136 ASN B C 1
ATOM 2520 O O . ASN B 1 136 ? -19.641 -9.898 3.166 1 93 136 ASN B O 1
ATOM 2524 N N . SER B 1 137 ? -21.734 -10.438 3.562 1 86 137 SER B N 1
ATOM 2525 C CA . SER B 1 137 ? -21.984 -9.242 4.355 1 86 137 SER B CA 1
ATOM 2526 C C . SER B 1 137 ? -21.156 -9.234 5.637 1 86 137 SER B C 1
ATOM 2528 O O . SER B 1 137 ? -20.844 -8.18 6.176 1 86 137 SER B O 1
ATOM 2530 N N . THR B 1 138 ? -20.688 -10.414 6.066 1 87.81 138 THR B N 1
ATOM 2531 C CA . THR B 1 138 ? -19.953 -10.5 7.32 1 87.81 138 THR B CA 1
ATOM 2532 C C . THR B 1 138 ? -18.469 -10.734 7.066 1 87.81 138 THR B C 1
ATOM 2534 O O . THR B 1 138 ? -17.641 -10.484 7.941 1 87.81 138 THR B O 1
ATOM 2537 N N . VAL B 1 139 ? -18.156 -11.219 5.875 1 91.44 139 VAL B N 1
ATOM 2538 C CA . VAL B 1 139 ? -16.766 -11.477 5.5 1 91.44 139 VAL B CA 1
ATOM 2539 C C . VAL B 1 139 ? -16.406 -10.648 4.27 1 91.44 139 VAL B C 1
ATOM 2541 O O . VAL B 1 139 ? -16.719 -11.031 3.141 1 91.44 139 VAL B O 1
ATOM 2544 N N . ASN B 1 140 ? -15.727 -9.555 4.469 1 89.62 140 ASN B N 1
ATOM 2545 C CA . ASN B 1 140 ? -15.406 -8.703 3.334 1 89.62 140 ASN B CA 1
ATOM 2546 C C . ASN B 1 140 ? -13.898 -8.547 3.16 1 89.62 140 ASN B C 1
ATOM 2548 O O . ASN B 1 140 ? -13.438 -7.777 2.311 1 89.62 140 ASN B O 1
ATOM 2552 N N . ARG B 1 141 ? -13.195 -9.219 3.977 1 91.75 141 ARG B N 1
ATOM 2553 C CA . ARG B 1 141 ? -11.742 -9.211 3.959 1 91.75 141 ARG B CA 1
ATOM 2554 C C . ARG B 1 141 ? -11.18 -10.609 4.199 1 91.75 141 ARG B C 1
ATOM 2556 O O . ARG B 1 141 ? -11.555 -11.273 5.164 1 91.75 141 ARG B O 1
ATOM 2563 N N . LEU B 1 142 ? -10.328 -11.055 3.328 1 94.81 142 LEU B N 1
ATOM 2564 C CA . LEU B 1 142 ? -9.789 -12.406 3.436 1 94.81 142 LEU B CA 1
ATOM 2565 C C . LEU B 1 142 ? -8.289 -12.414 3.172 1 94.81 142 LEU B C 1
ATOM 2567 O O . LEU B 1 142 ? -7.797 -11.656 2.33 1 94.81 142 LEU B O 1
ATOM 2571 N N . THR B 1 143 ? -7.676 -13.258 3.848 1 95.19 143 THR B N 1
ATOM 2572 C CA . THR B 1 143 ? -6.242 -13.477 3.689 1 95.19 143 THR B CA 1
ATOM 2573 C C . THR B 1 143 ? -5.977 -14.781 2.941 1 95.19 143 THR B C 1
ATOM 2575 O O . THR B 1 143 ? -6.719 -15.75 3.092 1 95.19 143 THR B O 1
ATOM 2578 N N . PHE B 1 144 ? -4.961 -14.766 2.135 1 97.19 144 PHE B N 1
ATOM 2579 C CA . PHE B 1 144 ? -4.504 -15.969 1.448 1 97.19 144 PHE B CA 1
ATOM 2580 C C . PHE B 1 144 ? -2.984 -16.062 1.469 1 97.19 144 PHE B C 1
ATOM 2582 O O . PHE B 1 144 ? -2.301 -15.078 1.753 1 97.19 144 PHE B O 1
ATOM 2589 N N . LYS B 1 145 ? -2.52 -17.25 1.175 1 97.88 145 LYS B N 1
ATOM 2590 C CA . LYS B 1 145 ? -1.086 -17.516 1.118 1 97.88 145 LYS B CA 1
ATOM 2591 C C . LYS B 1 145 ? -0.665 -17.953 -0.282 1 97.88 145 LYS B C 1
ATOM 2593 O O . LYS B 1 145 ? -1.379 -18.719 -0.942 1 97.88 145 LYS B O 1
ATOM 2598 N N . VAL B 1 146 ? 0.401 -17.438 -0.674 1 98.06 146 VAL B N 1
ATOM 2599 C CA . VAL B 1 146 ? 1.032 -17.859 -1.919 1 98.06 146 VAL B CA 1
ATOM 2600 C C . VAL B 1 146 ? 2.354 -18.562 -1.615 1 98.06 146 VAL B C 1
ATOM 2602 O O . VAL B 1 146 ? 3.27 -17.969 -1.052 1 98.06 146 VAL B O 1
ATOM 2605 N N . ALA B 1 147 ? 2.443 -19.781 -2.002 1 98.06 147 ALA B N 1
ATOM 2606 C CA . ALA B 1 147 ? 3.66 -20.547 -1.773 1 98.06 147 ALA B CA 1
ATOM 2607 C C . ALA B 1 147 ? 4.496 -20.656 -3.047 1 98.06 147 ALA B C 1
ATOM 2609 O O . ALA B 1 147 ? 3.967 -20.953 -4.121 1 98.06 147 ALA B O 1
ATOM 2610 N N . PHE B 1 148 ? 5.746 -20.406 -2.834 1 96.25 148 PHE B N 1
ATOM 2611 C CA . PHE B 1 148 ? 6.719 -20.484 -3.918 1 96.25 148 PHE B CA 1
ATOM 2612 C C . PHE B 1 148 ? 7.742 -21.578 -3.652 1 96.25 148 PHE B C 1
ATOM 2614 O O . PHE B 1 148 ? 8.234 -21.719 -2.529 1 96.25 148 PHE B O 1
ATOM 2621 N N . GLN B 1 149 ? 8.047 -22.312 -4.746 1 94.88 149 GLN B N 1
ATOM 2622 C CA . GLN B 1 149 ? 9.094 -23.328 -4.668 1 94.88 149 GLN B CA 1
ATOM 2623 C C . GLN B 1 149 ? 10.008 -23.266 -5.883 1 94.88 149 GLN B C 1
ATOM 2625 O O . GLN B 1 149 ? 9.562 -23.438 -7.02 1 94.88 149 GLN B O 1
ATOM 2630 N N . ALA B 1 150 ? 11.258 -23.016 -5.594 1 92.44 150 ALA B N 1
ATOM 2631 C CA . ALA B 1 150 ? 12.234 -22.969 -6.684 1 92.44 150 ALA B CA 1
ATOM 2632 C C . ALA B 1 150 ? 12.438 -24.359 -7.293 1 92.44 150 ALA B C 1
ATOM 2634 O O . ALA B 1 150 ? 12.516 -25.359 -6.574 1 92.44 150 ALA B O 1
ATOM 2635 N N . LYS B 1 151 ? 12.469 -24.156 -8.656 1 86.56 151 LYS B N 1
ATOM 2636 C CA . LYS B 1 151 ? 12.852 -25.359 -9.367 1 86.56 151 LYS B CA 1
ATOM 2637 C C . LYS B 1 151 ? 14.344 -25.391 -9.656 1 86.56 151 LYS B C 1
ATOM 2639 O O . LYS B 1 151 ? 14.969 -24.344 -9.82 1 86.56 151 LYS B O 1
ATOM 2644 N N . LEU B 1 152 ? 15.047 -26.312 -9.32 1 71.19 152 LEU B N 1
ATOM 2645 C CA . LEU B 1 152 ? 16.5 -26.484 -9.367 1 71.19 152 LEU B CA 1
ATOM 2646 C C . LEU B 1 152 ? 17.047 -26.047 -10.719 1 71.19 152 LEU B C 1
ATOM 2648 O O . LEU B 1 152 ? 18.234 -25.734 -10.836 1 71.19 152 LEU B O 1
ATOM 2652 N N . LYS B 1 153 ? 16.266 -25.531 -11.688 1 66.88 153 LYS B N 1
ATOM 2653 C CA . LYS B 1 153 ? 16.797 -25.359 -13.031 1 66.88 153 LYS B CA 1
ATOM 2654 C C . LYS B 1 153 ? 17.078 -23.891 -13.328 1 66.88 153 LYS B C 1
ATOM 2656 O O . LYS B 1 153 ? 17.875 -23.562 -14.211 1 66.88 153 LYS B O 1
ATOM 2661 N N . VAL B 1 154 ? 16.406 -23 -12.758 1 62.19 154 VAL B N 1
ATOM 2662 C CA . VAL B 1 154 ? 16.516 -21.625 -13.219 1 62.19 154 VAL B CA 1
ATOM 2663 C C . VAL B 1 154 ? 17.25 -20.781 -12.172 1 62.19 154 VAL B C 1
ATOM 2665 O O . VAL B 1 154 ? 16.984 -20.906 -10.969 1 62.19 154 VAL B O 1
ATOM 2668 N N . GLN B 1 155 ? 18.516 -20.188 -12.617 1 67.44 155 GLN B N 1
ATOM 2669 C CA . GLN B 1 155 ? 19.266 -19.484 -11.578 1 67.44 155 GLN B CA 1
ATOM 2670 C C . GLN B 1 155 ? 19.547 -18.047 -11.969 1 67.44 155 GLN B C 1
ATOM 2672 O O . GLN B 1 155 ? 19.859 -17.766 -13.125 1 67.44 155 GLN B O 1
ATOM 2677 N N . GLY B 1 156 ? 19.297 -17.219 -10.969 1 71.94 156 GLY B N 1
ATOM 2678 C CA . GLY B 1 156 ? 19.984 -15.938 -10.875 1 71.94 156 GLY B CA 1
ATOM 2679 C C . GLY B 1 156 ? 19.25 -14.805 -11.578 1 71.94 156 GLY B C 1
ATOM 2680 O O . GLY B 1 156 ? 19.734 -13.672 -11.617 1 71.94 156 GLY B O 1
ATOM 2681 N N . ARG B 1 157 ? 18.125 -15.141 -12.297 1 74.69 157 ARG B N 1
ATOM 2682 C CA . ARG B 1 157 ? 17.438 -14.047 -12.977 1 74.69 157 ARG B CA 1
ATOM 2683 C C . ARG B 1 157 ? 16.016 -13.875 -12.438 1 74.69 157 ARG B C 1
ATOM 2685 O O . ARG B 1 157 ? 15.438 -14.82 -11.898 1 74.69 157 ARG B O 1
ATOM 2692 N N . TYR B 1 158 ? 15.602 -12.656 -12.547 1 79.56 158 TYR B N 1
ATOM 2693 C CA . TYR B 1 158 ? 14.203 -12.43 -12.219 1 79.56 158 TYR B CA 1
ATOM 2694 C C . TYR B 1 158 ? 13.281 -13.062 -13.258 1 79.56 158 TYR B C 1
ATOM 2696 O O . TYR B 1 158 ? 13.523 -12.945 -14.461 1 79.56 158 TYR B O 1
ATOM 2704 N N . THR B 1 159 ? 12.445 -13.742 -12.805 1 84.56 159 THR B N 1
ATOM 2705 C CA . THR B 1 159 ? 11.406 -14.32 -13.648 1 84.56 159 THR B CA 1
ATOM 2706 C C . THR B 1 159 ? 10.031 -13.789 -13.242 1 84.56 159 THR B C 1
ATOM 2708 O O . THR B 1 159 ? 9.859 -13.281 -12.133 1 84.56 159 THR B O 1
ATOM 2711 N N . PHE B 1 160 ? 9.086 -13.977 -14.164 1 82.5 160 PHE B N 1
ATOM 2712 C CA . PHE B 1 160 ? 7.844 -13.227 -14.008 1 82.5 160 PHE B CA 1
ATOM 2713 C C . PHE B 1 160 ? 6.633 -14.133 -14.18 1 82.5 160 PHE B C 1
ATOM 2715 O O . PHE B 1 160 ? 6.633 -15.016 -15.039 1 82.5 160 PHE B O 1
ATOM 2722 N N . GLY B 1 161 ? 5.695 -13.844 -13.352 1 87.75 161 GLY B N 1
ATOM 2723 C CA . GLY B 1 161 ? 4.383 -14.461 -13.43 1 87.75 161 GLY B CA 1
ATOM 2724 C C . GLY B 1 161 ? 3.266 -13.539 -12.961 1 87.75 161 GLY B C 1
ATOM 2725 O O . GLY B 1 161 ? 3.424 -12.32 -12.945 1 87.75 161 GLY B O 1
ATOM 2726 N N . SER B 1 162 ? 2.141 -14.188 -12.719 1 89.19 162 SER B N 1
ATOM 2727 C CA . SER B 1 162 ? 1.012 -13.391 -12.25 1 89.19 162 SER B CA 1
ATOM 2728 C C . SER B 1 162 ? 0.022 -14.242 -11.461 1 89.19 162 SER B C 1
ATOM 2730 O O . SER B 1 162 ? -0.036 -15.461 -11.641 1 89.19 162 SER B O 1
ATOM 2732 N N . LEU B 1 163 ? -0.566 -13.57 -10.578 1 94.62 163 LEU B N 1
ATOM 2733 C CA . LEU B 1 163 ? -1.735 -14.086 -9.875 1 94.62 163 LEU B CA 1
ATOM 2734 C C . LEU B 1 163 ? -2.977 -13.258 -10.203 1 94.62 163 LEU B C 1
ATOM 2736 O O . LEU B 1 163 ? -2.973 -12.039 -10.039 1 94.62 163 LEU B O 1
ATOM 2740 N N . THR B 1 164 ? -3.99 -13.953 -10.664 1 93 164 THR B N 1
ATOM 2741 C CA . THR B 1 164 ? -5.227 -13.273 -11.039 1 93 164 THR B CA 1
ATOM 2742 C C . THR B 1 164 ? -6.406 -13.812 -10.234 1 93 164 THR B C 1
ATOM 2744 O O . THR B 1 164 ? -6.629 -15.023 -10.18 1 93 164 THR B O 1
ATOM 2747 N N . TRP B 1 165 ? -7.086 -12.914 -9.555 1 95.5 165 TRP B N 1
ATOM 2748 C CA . TRP B 1 165 ? -8.383 -13.227 -8.961 1 95.5 165 TRP B CA 1
ATOM 2749 C C . TRP B 1 165 ? -9.516 -12.828 -9.898 1 95.5 165 TRP B C 1
ATOM 2751 O O . TRP B 1 165 ? -9.594 -11.68 -10.336 1 95.5 165 TRP B O 1
ATOM 2761 N N . GLU B 1 166 ? -10.391 -13.773 -10.141 1 96 166 GLU B N 1
ATOM 2762 C CA . GLU B 1 166 ? -11.461 -13.5 -11.094 1 96 166 GLU B CA 1
ATOM 2763 C C . GLU B 1 166 ? -12.812 -13.953 -10.555 1 96 166 GLU B C 1
ATOM 2765 O O . GLU B 1 166 ? -12.906 -15 -9.906 1 96 166 GLU B O 1
ATOM 2770 N N . ASP B 1 167 ? -13.844 -13.148 -10.836 1 94.69 167 ASP B N 1
ATOM 2771 C CA . ASP B 1 167 ? -15.195 -13.523 -10.43 1 94.69 167 ASP B CA 1
ATOM 2772 C C . ASP B 1 167 ? -16.156 -13.5 -11.617 1 94.69 167 ASP B C 1
ATOM 2774 O O . ASP B 1 167 ? -17.375 -13.461 -11.438 1 94.69 167 ASP B O 1
ATOM 2778 N N . GLY B 1 168 ? -15.719 -13.516 -12.859 1 91.81 168 GLY B N 1
ATOM 2779 C CA . GLY B 1 168 ? -16.531 -13.43 -14.055 1 91.81 168 GLY B CA 1
ATOM 2780 C C . GLY B 1 168 ? -16.75 -12.008 -14.539 1 91.81 168 GLY B C 1
ATOM 2781 O O . GLY B 1 168 ? -16.891 -11.773 -15.742 1 91.81 168 GLY B O 1
ATOM 2782 N N . THR B 1 169 ? -16.703 -11.125 -13.633 1 89.94 169 THR B N 1
ATOM 2783 C CA . THR B 1 169 ? -16.922 -9.719 -13.945 1 89.94 169 THR B CA 1
ATOM 2784 C C . THR B 1 169 ? -15.641 -8.914 -13.695 1 89.94 169 THR B C 1
ATOM 2786 O O . THR B 1 169 ? -15.242 -8.094 -14.523 1 89.94 169 THR B O 1
ATOM 2789 N N . HIS B 1 170 ? -15.023 -9.156 -12.57 1 88.81 170 HIS B N 1
ATOM 2790 C CA . HIS B 1 170 ? -13.812 -8.453 -12.18 1 88.81 170 HIS B CA 1
ATOM 2791 C C . HIS B 1 170 ? -12.586 -9.352 -12.297 1 88.81 170 HIS B C 1
ATOM 2793 O O . HIS B 1 170 ? -12.68 -10.562 -12.102 1 88.81 170 HIS B O 1
ATOM 2799 N N . THR B 1 171 ? -11.492 -8.727 -12.641 1 87.94 171 THR B N 1
ATOM 2800 C CA . THR B 1 171 ? -10.18 -9.359 -12.688 1 87.94 171 THR B CA 1
ATOM 2801 C C . THR B 1 171 ? -9.148 -8.531 -11.938 1 87.94 171 THR B C 1
ATOM 2803 O O . THR B 1 171 ? -8.953 -7.352 -12.242 1 87.94 171 THR B O 1
ATOM 2806 N N . VAL B 1 172 ? -8.625 -9.094 -10.945 1 89.75 172 VAL B N 1
ATOM 2807 C CA . VAL B 1 172 ? -7.574 -8.438 -10.18 1 89.75 172 VAL B CA 1
ATOM 2808 C C . VAL B 1 172 ? -6.262 -9.203 -10.336 1 89.75 172 VAL B C 1
ATOM 2810 O O . VAL B 1 172 ? -6.082 -10.273 -9.742 1 89.75 172 VAL B O 1
ATOM 2813 N N . ARG B 1 173 ? -5.359 -8.602 -11.047 1 88.5 173 ARG B N 1
ATOM 2814 C CA . ARG B 1 173 ? -4.102 -9.258 -11.383 1 88.5 173 ARG B CA 1
ATOM 2815 C C . ARG B 1 173 ? -2.924 -8.57 -10.703 1 88.5 173 ARG B C 1
ATOM 2817 O O . ARG B 1 173 ? -2.834 -7.336 -10.695 1 88.5 173 ARG B O 1
ATOM 2824 N N . ILE B 1 174 ? -2.078 -9.367 -10.086 1 88.88 174 ILE B N 1
ATOM 2825 C CA . ILE B 1 174 ? -0.866 -8.812 -9.492 1 88.88 174 ILE B CA 1
ATOM 2826 C C . ILE B 1 174 ? 0.36 -9.516 -10.07 1 88.88 174 ILE B C 1
ATOM 2828 O O . ILE B 1 174 ? 0.305 -10.703 -10.391 1 88.88 174 ILE B O 1
ATOM 2832 N N . PRO B 1 175 ? 1.418 -8.812 -10.172 1 86.56 175 PRO B N 1
ATOM 2833 C CA . PRO B 1 175 ? 2.65 -9.438 -10.656 1 86.56 175 PRO B CA 1
ATOM 2834 C C . PRO B 1 175 ? 3.342 -10.281 -9.594 1 86.56 175 PRO B C 1
ATOM 2836 O O . PRO B 1 175 ? 3.285 -9.953 -8.406 1 86.56 175 PRO B O 1
ATOM 2839 N N . LEU B 1 176 ? 3.871 -11.328 -10.055 1 89.81 176 LEU B N 1
ATOM 2840 C CA . LEU B 1 176 ? 4.801 -12.156 -9.305 1 89.81 176 LEU B CA 1
ATOM 2841 C C . LEU B 1 176 ? 6.211 -12.047 -9.875 1 89.81 176 LEU B C 1
ATOM 2843 O O . LEU B 1 176 ? 6.449 -12.422 -11.023 1 89.81 176 LEU B O 1
ATOM 2847 N N . VAL B 1 177 ? 7.145 -11.539 -9.125 1 85.81 177 VAL B N 1
ATOM 2848 C CA . VAL B 1 177 ? 8.523 -11.375 -9.555 1 85.81 177 VAL B CA 1
ATOM 2849 C C . VAL B 1 177 ? 9.453 -12.156 -8.625 1 85.81 177 VAL B C 1
ATOM 2851 O O . VAL B 1 177 ? 9.484 -11.914 -7.418 1 85.81 177 VAL B O 1
ATOM 2854 N N . VAL B 1 178 ? 10.195 -13.047 -9.219 1 88.06 178 VAL B N 1
ATOM 2855 C CA . VAL B 1 178 ? 10.984 -13.945 -8.375 1 88.06 178 VAL B CA 1
ATOM 2856 C C . VAL B 1 178 ? 12.391 -14.078 -8.938 1 88.06 178 VAL B C 1
ATOM 2858 O O . VAL B 1 178 ? 12.578 -14.203 -10.148 1 88.06 178 VAL B O 1
ATOM 2861 N N . ARG B 1 179 ? 13.273 -14.008 -8.055 1 86.69 179 ARG B N 1
ATOM 2862 C CA . ARG B 1 179 ? 14.648 -14.391 -8.391 1 86.69 179 ARG B CA 1
ATOM 2863 C C . ARG B 1 179 ? 15.062 -15.648 -7.633 1 86.69 179 ARG B C 1
ATOM 2865 O O . ARG B 1 179 ? 15.141 -15.641 -6.402 1 86.69 179 ARG B O 1
ATOM 2872 N N . THR B 1 180 ? 15.359 -16.688 -8.383 1 88 180 THR B N 1
ATOM 2873 C CA . THR B 1 180 ? 15.758 -17.953 -7.777 1 88 180 THR B CA 1
ATOM 2874 C C . THR B 1 180 ? 17.266 -18 -7.578 1 88 180 THR B C 1
ATOM 2876 O O . THR B 1 180 ? 18.031 -17.547 -8.43 1 88 180 THR B O 1
ATOM 2879 N N . MET B 1 181 ? 17.625 -18.391 -6.277 1 81 181 MET B N 1
ATOM 2880 C CA . MET B 1 181 ? 19.047 -18.5 -5.969 1 81 181 MET B CA 1
ATOM 2881 C C . MET B 1 181 ? 19.422 -19.953 -5.699 1 81 181 MET B C 1
ATOM 2883 O O . MET B 1 181 ? 18.594 -20.734 -5.219 1 81 181 MET B O 1
ATOM 2887 N N . ILE B 1 182 ? 20.562 -20.344 -6.238 1 70.38 182 ILE B N 1
ATOM 2888 C CA . ILE B 1 182 ? 21.078 -21.703 -6.008 1 70.38 182 ILE B CA 1
ATOM 2889 C C . ILE B 1 182 ? 21.562 -21.828 -4.562 1 70.38 182 ILE B C 1
ATOM 2891 O O . ILE B 1 182 ? 22.203 -20.906 -4.035 1 70.38 182 ILE B O 1
ATOM 2895 N N . ASN B 1 183 ? 20.953 -22.719 -3.875 1 60.03 183 ASN B N 1
ATOM 2896 C CA . ASN B 1 183 ? 21.562 -23 -2.582 1 60.03 183 ASN B CA 1
ATOM 2897 C C . ASN B 1 183 ? 23.047 -23.344 -2.723 1 60.03 183 ASN B C 1
ATOM 2899 O O . ASN B 1 183 ? 23.453 -24.062 -3.648 1 60.03 183 ASN B O 1
ATOM 2903 N N . ARG B 1 184 ? 23.906 -22.438 -2.506 1 54.5 184 ARG B N 1
ATOM 2904 C CA . ARG B 1 184 ? 25.312 -22.844 -2.49 1 54.5 184 ARG B CA 1
ATOM 2905 C C . ARG B 1 184 ? 25.5 -24.078 -1.622 1 54.5 184 ARG B C 1
ATOM 2907 O O . ARG B 1 184 ? 25.25 -24.047 -0.416 1 54.5 184 ARG B O 1
ATOM 2914 N N . PHE B 1 185 ? 25.156 -25.156 -2.031 1 48.19 185 PHE B N 1
ATOM 2915 C CA . PHE B 1 185 ? 25.75 -26.266 -1.296 1 48.19 185 PHE B CA 1
ATOM 2916 C C . PHE B 1 185 ? 27.266 -26.109 -1.202 1 48.19 185 PHE B C 1
ATOM 2918 O O . PHE B 1 185 ? 27.938 -25.969 -2.221 1 48.19 185 PHE B O 1
ATOM 2925 N N . TYR B 1 186 ? 27.75 -25.406 -0.229 1 43.91 186 TYR B N 1
ATOM 2926 C CA . TYR B 1 186 ? 29.156 -25.625 0.096 1 43.91 186 TYR B CA 1
ATOM 2927 C C . TYR B 1 186 ? 29.531 -27.094 -0.019 1 43.91 186 TYR B C 1
ATOM 2929 O O . TYR B 1 186 ? 28.969 -27.938 0.671 1 43.91 186 TYR B O 1
ATOM 2937 N N . VAL B 1 187 ? 29.906 -27.594 -1.122 1 39.5 187 VAL B N 1
ATOM 2938 C CA . VAL B 1 187 ? 30.688 -28.828 -1.152 1 39.5 187 VAL B CA 1
ATOM 2939 C C . VAL B 1 187 ? 31.938 -28.672 -0.299 1 39.5 187 VAL B C 1
ATOM 2941 O O . VAL B 1 187 ? 32.781 -27.797 -0.556 1 39.5 187 VAL B O 1
ATOM 2944 N N . ASN B 1 188 ? 31.875 -28.734 1.02 1 35.28 188 ASN B N 1
ATOM 2945 C CA . ASN B 1 188 ? 33.125 -29.125 1.704 1 35.28 188 ASN B CA 1
ATOM 2946 C C . ASN B 1 188 ? 33.812 -30.281 1.003 1 35.28 188 ASN B C 1
ATOM 2948 O O . ASN B 1 188 ? 33.25 -31.391 0.934 1 35.28 188 ASN B O 1
ATOM 2952 N N . ALA B 1 189 ? 34.531 -30 -0.063 1 29.89 189 ALA B N 1
ATOM 2953 C CA . ALA B 1 189 ? 35.656 -30.906 -0.277 1 29.89 189 ALA B CA 1
ATOM 2954 C C . ALA B 1 189 ? 36.688 -30.781 0.848 1 29.89 189 ALA B C 1
ATOM 2956 O O . ALA B 1 189 ? 36.875 -29.688 1.391 1 29.89 189 ALA B O 1
#

Nearest PDB structures (foldseek):
  3i74-assembly1_A  TM=7.262E-01  e=1.244E-13  Solanum lycopersicum
  4yn3-assembly3_A  TM=8.289E-01  e=3.604E-12  Cucumis melo
  3vta-assembly1_A  TM=8.207E-01  e=1.174E-11  Cucumis melo
  3vta-assembly2_B  TM=7.961E-01  e=1.174E-11  Cucumis melo
  2x1w-assembly2_L  TM=5.357E-01  e=2.003E-03  Homo sapiens

Radius of gyration: 22.95 Å; Cα contacts (8 Å, |Δi|>4): 758; chains: 2; bounding box: 59×68×71 Å

Organism: Aegilops tauschii subsp. strangulata (NCBI:txid200361)

Solvent-accessible surface area (backbone atoms only — not comparable to full-atom values): 21132 Å² total; per-residue (Å²): 132,84,80,68,54,87,88,63,66,74,76,85,75,77,74,80,80,62,76,67,66,43,59,53,56,40,64,57,59,78,62,46,86,84,51,61,66,57,60,32,57,37,20,44,39,48,49,86,43,42,62,56,48,42,34,46,57,62,53,48,50,67,57,44,21,66,66,42,70,41,91,57,68,57,63,77,44,78,61,55,59,46,47,50,36,48,42,52,44,69,38,81,70,35,58,53,68,50,74,40,48,44,42,37,33,56,58,41,68,54,71,39,53,31,39,61,44,76,43,56,24,75,48,38,49,68,48,59,46,66,46,63,48,77,32,32,92,63,38,47,63,51,70,33,35,39,37,37,32,52,37,96,78,47,68,76,46,78,28,58,19,32,43,31,38,34,54,92,81,39,59,41,51,26,39,32,37,38,15,29,46,72,75,75,70,76,74,81,124,135,83,79,65,54,89,88,63,68,74,78,82,74,74,75,77,75,66,75,66,66,42,59,53,57,42,67,58,58,77,63,44,85,84,51,60,68,56,59,32,58,38,21,44,38,50,48,87,44,43,63,54,48,41,35,46,58,62,52,48,50,68,58,45,20,67,66,43,70,40,93,56,68,56,63,78,45,78,62,53,59,48,47,50,35,49,44,52,44,67,38,82,71,35,58,54,67,50,72,41,49,45,43,38,34,55,57,41,67,54,71,39,55,32,38,61,45,75,42,55,24,76,48,38,48,70,46,58,44,66,47,62,46,76,32,33,92,60,38,45,64,50,70,33,36,38,37,38,33,53,35,96,78,48,68,77,47,77,29,58,18,33,42,32,38,33,55,90,78,40,59,41,52,24,39,32,38,37,15,28,45,73,72,75,69,76,73,81,122

InterPro domains:
  IPR036852 Peptidase S8/S53 domain superfamily [G3DSA:3.40.50.200] (18-50)
  IPR041469 Subtilisin-like protease, fibronectin type-III domain [PF17766] (83-178)
  IPR045051 Subtilisin-like protease [PTHR10795] (17-178)

Secondary structure (DSSP, 8-state):
-----TT-------S-------TT--------TTS----SEEEEE-GGGHHHHHHHHT--HHHHHHHHSS-------HHHHHTS-SS-EEEEEE-SEEEEEEEEEE-S-SSEEEEEEEEPPTTEEEEEESSEEEE-SS--EEEEEEEEEE-TT--SSEEEEEEEEE-SS-EEEEEEEEEE---------/-----TT-------S-------TT--------TTS----SEEEEE-GGGHHHHHHHHT--HHHHHHHHSS-------HHHHHTS-SS-EEEEEE-SEEEEEEEEEE-S-SSEEEEEEEEPPTTEEEEEESSEEEE-SS--EEEEEEEEEE-TT--SSEEEEEEEEE-SS-EEEEEEEEEE---------

Foldseek 3Di:
DQCQDPVRPDPPPDDDPPVPCPLPVQCPVPPVVPDPDDLFKDQDADPVCVLLVCVVVPDAQVVSCVVVVDSDHNPPPLQSNQAGAHQAGAAAEDDFKDKYKHKMFGPDDQWFKKAKDKDDWPQKDKDKPPRMDTGHPVRGMDMIMIMIGGHQPDADDKTKMWMWIDGPVHIGIGIYIYHYHHPPPPPPD/DQDQDPVRPRPPPDDDPPVPCPLPVQCPVPPVVPDPDDLFKDQDADPVCVLLVCVVVPDAQVVSCVVVVDSDHNPPPLQSNQAGAHQAGAAAEDDFKDKYKHKIFGPDDQWFKKAKDKDDWPQKDKDKPPRMDTGHPVRGMDMIMIMIGGHQPDADDKTKMWMWIDGPVHIGIGIYIYHYHHPPPPPPD